Protein AF-A0A1R3HFW6-F1 (afdb_monomer_lite)

Foldseek 3Di:
DWWWKKDDDDDDDDDDDDPDDDDDPPDPPPPPDVDDIDTDPDPVVLVVCQVVQAQPQPADDPPDPRHRPGDHIGIGGRDDPCVVVVVVVVVVVVVVVVVVVVVVVVVVVVVVVVVVVVVVVVVVVVVVVVVVVVVVVVVVVPDDDDDDDDDPDPPPDDPDDDPDPPPPVDDDDDDDPVVVVPDDDDD

Organism: NCBI:txid93759

Radius of gyration: 38.95 Å; chains: 1; bounding box: 84×64×88 Å

Secondary structure (DSSP, 8-state):
----EEE-----PPPPPPS--PPPS-S------S------SSHHHHHHHHHHHTTSB--S-TTSTTTTPBPP-EEETT--HHHHHHHHHHHHHHHHHHHHHHHHHHHHHHHHHHHHHHHHHHHHHHHHHHHHHHHHHHHTTSS--S-------------PPPPP------------HHHHHT-----

InterPro domains:
  IPR039119 ABT1/Esf2 [PTHR12311] (13-183)
  IPR060369 Pre-rRNA-processing protein ESF2-like coiled-coil region [PF27577] (82-127)

Structure (mmCIF, N/CA/C/O backbone):
data_AF-A0A1R3HFW6-F1
#
_entry.id   AF-A0A1R3HFW6-F1
#
loop_
_atom_site.group_PDB
_atom_site.id
_atom_site.type_symbol
_atom_site.label_atom_id
_atom_site.label_alt_id
_atom_site.label_comp_id
_atom_site.label_asym_id
_atom_site.label_entity_id
_atom_site.label_seq_id
_atom_site.pdbx_PDB_ins_code
_atom_site.Cartn_x
_atom_site.Cartn_y
_atom_site.Cartn_z
_atom_site.occupancy
_atom_site.B_iso_or_equiv
_atom_site.auth_seq_id
_atom_site.auth_comp_id
_atom_site.auth_asym_id
_atom_site.auth_atom_id
_atom_site.pdbx_PDB_model_num
ATOM 1 N N . MET A 1 1 ? 10.760 -14.490 -18.866 1.00 40.19 1 MET A N 1
ATOM 2 C CA . MET A 1 1 ? 10.556 -13.029 -18.710 1.00 40.19 1 MET A CA 1
ATOM 3 C C . MET A 1 1 ? 11.686 -12.437 -17.866 1.00 40.19 1 MET A C 1
ATOM 5 O O . MET A 1 1 ? 11.739 -12.676 -16.667 1.00 40.19 1 MET A O 1
ATOM 9 N N . SER A 1 2 ? 12.660 -11.765 -18.490 1.00 40.81 2 SER A N 1
ATOM 10 C CA . SER A 1 2 ? 13.909 -11.347 -17.828 1.00 40.81 2 SER A CA 1
ATOM 11 C C . SER A 1 2 ? 13.902 -9.845 -17.545 1.00 40.81 2 SER A C 1
ATOM 13 O O . SER A 1 2 ? 14.397 -9.066 -18.356 1.00 40.81 2 SER A O 1
ATOM 15 N N . ARG A 1 3 ? 13.369 -9.482 -16.381 1.00 44.72 3 ARG A N 1
ATOM 16 C CA . ARG A 1 3 ? 13.308 -8.125 -15.821 1.00 44.72 3 ARG A CA 1
ATOM 17 C C . ARG A 1 3 ? 14.608 -7.794 -15.082 1.00 44.72 3 ARG A C 1
ATOM 19 O O . ARG A 1 3 ? 15.080 -8.651 -14.330 1.00 44.72 3 ARG A O 1
ATOM 26 N N . ARG A 1 4 ? 15.225 -6.642 -15.386 1.00 52.78 4 ARG A N 1
ATOM 27 C CA . ARG A 1 4 ? 16.504 -6.168 -14.819 1.00 52.78 4 ARG A CA 1
ATOM 28 C C . ARG A 1 4 ? 16.562 -4.618 -14.838 1.00 52.78 4 ARG A C 1
ATOM 30 O O . ARG A 1 4 ? 16.393 -4.031 -15.903 1.00 52.78 4 ARG A O 1
ATOM 37 N N . LYS A 1 5 ? 16.775 -4.038 -13.649 1.00 55.72 5 LYS A N 1
ATOM 38 C CA . LYS A 1 5 ? 16.701 -2.645 -13.141 1.00 55.72 5 LYS A CA 1
ATOM 39 C C . LYS A 1 5 ? 17.864 -1.753 -13.591 1.00 55.72 5 LYS A C 1
ATOM 41 O O . LYS A 1 5 ? 18.771 -2.271 -14.221 1.00 55.72 5 LYS A O 1
ATOM 46 N N . LEU A 1 6 ? 17.879 -0.456 -13.252 1.00 44.12 6 LEU A N 1
ATOM 47 C CA . LEU A 1 6 ? 19.102 0.351 -13.202 1.00 44.12 6 LEU A CA 1
ATOM 48 C C . LEU A 1 6 ? 19.290 1.142 -11.875 1.00 44.12 6 LEU A C 1
ATOM 50 O O . LEU A 1 6 ? 18.324 1.755 -11.461 1.00 44.12 6 LEU A O 1
ATOM 54 N N . MET A 1 7 ? 20.471 1.147 -11.222 1.00 53.91 7 MET A N 1
ATOM 55 C CA . MET A 1 7 ? 20.825 1.916 -9.993 1.00 53.91 7 MET A CA 1
ATOM 56 C C . MET A 1 7 ? 21.486 3.269 -10.299 1.00 53.91 7 MET A C 1
ATOM 58 O O . MET A 1 7 ? 22.265 3.353 -11.236 1.00 53.91 7 MET A O 1
ATOM 62 N N . ASN A 1 8 ? 21.327 4.241 -9.402 1.00 53.47 8 ASN A N 1
ATOM 63 C CA . ASN A 1 8 ? 22.256 5.359 -9.192 1.00 53.47 8 ASN A CA 1
ATOM 64 C C . ASN A 1 8 ? 22.590 5.454 -7.712 1.00 53.47 8 ASN A C 1
ATOM 66 O O . ASN A 1 8 ? 21.798 5.009 -6.892 1.00 53.47 8 ASN A O 1
ATOM 70 N N . ASN A 1 9 ? 23.765 5.982 -7.368 1.00 50.16 9 ASN A N 1
ATOM 71 C CA . ASN A 1 9 ? 24.282 5.943 -6.003 1.00 50.16 9 ASN A CA 1
ATOM 72 C C . ASN A 1 9 ? 24.795 7.324 -5.538 1.00 50.16 9 ASN A C 1
ATOM 74 O O . ASN A 1 9 ? 25.711 7.868 -6.148 1.00 50.16 9 ASN A O 1
ATOM 78 N N . LYS A 1 10 ? 24.223 7.780 -4.411 1.00 59.78 10 LYS A N 1
ATOM 79 C CA . LYS A 1 10 ? 24.782 8.505 -3.239 1.00 59.78 10 LYS A CA 1
ATOM 80 C C . LYS A 1 10 ? 25.374 9.930 -3.355 1.00 59.78 10 LYS A C 1
ATOM 82 O O . LYS A 1 10 ? 26.484 10.102 -3.837 1.00 59.78 10 LYS A O 1
ATOM 87 N N . MET A 1 11 ? 24.735 10.902 -2.674 1.00 41.44 11 MET A N 1
ATOM 88 C CA . MET A 1 11 ? 25.166 11.542 -1.396 1.00 41.44 11 MET A CA 1
ATOM 89 C C . MET A 1 11 ? 24.449 12.898 -1.154 1.00 41.44 11 MET A C 1
ATOM 91 O O . MET A 1 11 ? 24.748 13.865 -1.844 1.00 41.44 11 MET A O 1
ATOM 95 N N . LYS A 1 12 ? 23.602 12.992 -0.111 1.00 37.62 12 LYS A N 1
ATOM 96 C CA . LYS A 1 12 ? 23.674 13.935 1.042 1.00 37.62 12 LYS A CA 1
ATOM 97 C C . LYS A 1 12 ? 22.357 13.909 1.836 1.00 37.62 12 LYS A C 1
ATOM 99 O O . LYS A 1 12 ? 21.278 14.034 1.274 1.00 37.62 12 LYS A O 1
ATOM 104 N N . ALA A 1 13 ? 22.456 13.721 3.152 1.00 42.06 13 ALA A N 1
ATOM 105 C CA . ALA A 1 13 ? 21.320 13.784 4.067 1.00 42.06 13 ALA A CA 1
ATOM 106 C C . ALA A 1 13 ? 21.006 15.248 4.419 1.00 42.06 13 ALA A C 1
ATOM 108 O O . ALA A 1 13 ? 21.908 15.984 4.823 1.00 42.06 13 ALA A O 1
ATOM 109 N N . HIS A 1 14 ? 19.741 15.658 4.293 1.00 45.91 14 HIS A N 1
ATOM 110 C CA . HIS A 1 14 ? 19.260 16.944 4.800 1.00 45.91 14 HIS A CA 1
ATOM 111 C C . HIS A 1 14 ? 18.859 16.828 6.282 1.00 45.91 14 HIS A C 1
ATOM 113 O O . HIS A 1 14 ? 18.235 15.834 6.664 1.00 45.91 14 HIS A O 1
ATOM 119 N N . PRO A 1 15 ? 19.189 17.824 7.126 1.00 48.38 15 PRO A N 1
ATOM 120 C CA . PRO A 1 15 ? 18.727 17.864 8.510 1.00 48.38 15 PRO A CA 1
ATOM 121 C C . PRO A 1 15 ? 17.201 18.075 8.572 1.00 48.38 15 PRO A C 1
ATOM 123 O O . PRO A 1 15 ? 16.635 18.722 7.686 1.00 48.38 15 PRO A O 1
ATOM 126 N N . PRO A 1 16 ? 16.514 17.544 9.602 1.00 43.91 16 PRO A N 1
ATOM 127 C CA . PRO A 1 16 ? 15.062 17.632 9.704 1.00 43.91 16 PRO A CA 1
ATOM 128 C C . PRO A 1 16 ? 14.593 19.091 9.862 1.00 43.91 16 PRO A C 1
ATOM 130 O O . PRO A 1 16 ? 15.260 19.883 10.535 1.00 43.91 16 PRO A O 1
ATOM 133 N N . PRO A 1 17 ? 13.438 19.464 9.278 1.00 50.25 17 PRO A N 1
ATOM 134 C CA . PRO A 1 17 ? 12.944 20.833 9.321 1.00 50.25 17 PRO A CA 1
ATOM 135 C C . PRO A 1 17 ? 12.584 21.255 10.751 1.00 50.25 17 PRO A C 1
ATOM 137 O O . PRO A 1 17 ? 11.848 20.573 11.468 1.00 50.25 17 PRO A O 1
ATOM 140 N N . VAL A 1 18 ? 13.093 22.423 11.149 1.00 52.09 18 VAL A N 1
ATOM 141 C CA . VAL A 1 18 ? 12.804 23.069 12.433 1.00 52.09 18 VAL A CA 1
ATOM 142 C C . VAL A 1 18 ? 11.332 23.496 12.467 1.00 52.09 18 VAL A C 1
ATOM 144 O O . VAL A 1 18 ? 10.849 24.209 11.586 1.00 52.09 18 VAL A O 1
ATOM 147 N N . LYS A 1 19 ? 10.600 23.054 13.495 1.00 45.72 19 LYS A N 1
ATOM 148 C CA . LYS A 1 19 ? 9.182 23.381 13.705 1.00 45.72 19 LYS A CA 1
ATOM 149 C C . LYS A 1 19 ? 9.035 24.872 14.045 1.00 45.72 19 LYS A C 1
ATOM 151 O O . LYS A 1 19 ? 9.575 25.306 15.054 1.00 45.72 19 LYS A O 1
ATOM 156 N N . GLY A 1 20 ? 8.276 25.645 13.254 1.00 51.16 20 GLY A N 1
ATOM 157 C CA . GLY A 1 20 ? 7.873 26.994 13.692 1.00 51.16 20 GLY A CA 1
ATOM 158 C C . GLY A 1 20 ? 7.347 28.005 12.667 1.00 51.16 20 GLY A C 1
ATOM 159 O O . GLY A 1 20 ? 6.789 29.013 13.087 1.00 51.16 20 GLY A O 1
ATOM 160 N N . LYS A 1 21 ? 7.464 27.799 11.348 1.00 46.94 21 LYS A N 1
ATOM 161 C CA . LYS A 1 21 ? 6.909 28.753 10.362 1.00 46.94 21 LYS A CA 1
ATOM 162 C C . LYS A 1 21 ? 6.084 28.032 9.302 1.00 46.94 21 LYS A C 1
ATOM 164 O O . LYS A 1 21 ? 6.589 27.139 8.634 1.00 46.94 21 LYS A O 1
ATOM 169 N N . ARG A 1 22 ? 4.808 28.418 9.158 1.00 55.34 22 ARG A N 1
ATOM 170 C CA . ARG A 1 22 ? 3.935 27.945 8.071 1.00 55.34 22 ARG A CA 1
ATOM 171 C C . ARG A 1 22 ? 4.437 28.552 6.750 1.00 55.34 22 ARG A C 1
ATOM 173 O O . ARG A 1 22 ? 4.438 29.781 6.644 1.00 55.34 22 ARG A O 1
ATOM 180 N N . PRO A 1 23 ? 4.889 27.752 5.770 1.00 54.34 23 PRO A N 1
ATOM 181 C CA . PRO A 1 23 ? 5.291 28.283 4.475 1.00 54.34 23 PRO A CA 1
ATOM 182 C C . PRO A 1 23 ? 4.061 28.779 3.702 1.00 54.34 23 PRO A C 1
ATOM 184 O O . PRO A 1 23 ? 2.977 28.203 3.786 1.00 54.34 23 PRO A O 1
ATOM 187 N N . ARG A 1 24 ? 4.232 29.884 2.969 1.00 53.47 24 ARG A N 1
ATOM 188 C CA . ARG A 1 24 ? 3.220 30.442 2.057 1.00 53.47 24 ARG A CA 1
ATOM 189 C C . ARG A 1 24 ? 2.917 29.422 0.940 1.00 53.47 24 ARG A C 1
ATOM 191 O O . ARG A 1 24 ? 3.837 28.699 0.556 1.00 53.47 24 ARG A O 1
ATOM 198 N N . PRO A 1 25 ? 1.688 29.362 0.387 1.00 50.03 25 PRO A N 1
ATOM 199 C CA . PRO A 1 25 ? 1.340 28.443 -0.696 1.00 50.03 25 PRO A CA 1
ATOM 200 C C . PRO A 1 25 ? 1.893 28.985 -2.021 1.00 50.03 25 PRO A C 1
ATOM 202 O O . PRO A 1 25 ? 1.167 29.496 -2.866 1.00 50.03 25 PRO A O 1
ATOM 205 N N . SE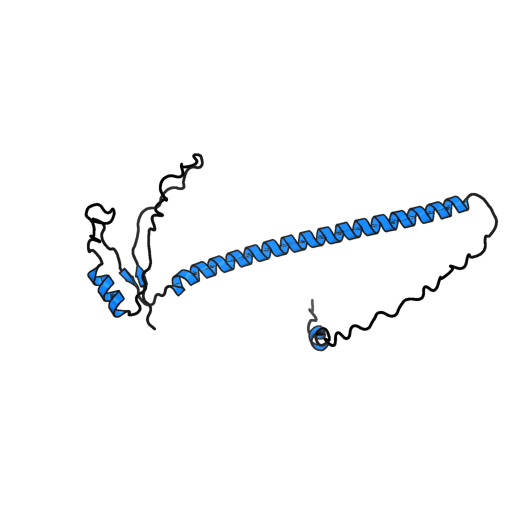R A 1 26 ? 3.209 28.963 -2.178 1.00 51.34 26 SER A N 1
ATOM 206 C CA . SER A 1 26 ? 3.873 29.436 -3.387 1.00 51.34 26 SER A CA 1
ATOM 207 C C . SER A 1 26 ? 5.077 28.556 -3.664 1.00 51.34 26 SER A C 1
ATOM 209 O O . SER A 1 26 ? 5.958 28.442 -2.812 1.00 51.34 26 SER A O 1
ATOM 211 N N . LYS A 1 27 ? 5.082 28.002 -4.879 1.00 51.41 27 LYS A N 1
ATOM 212 C CA . LYS A 1 27 ? 5.877 26.877 -5.378 1.00 51.41 27 LYS A CA 1
ATOM 213 C C . LYS A 1 27 ? 5.414 25.533 -4.823 1.00 51.41 27 LYS A C 1
ATOM 215 O O . LYS A 1 27 ? 5.589 25.234 -3.646 1.00 51.41 27 LYS A O 1
ATOM 220 N N . VAL A 1 28 ? 4.844 24.721 -5.723 1.00 52.00 28 VAL A N 1
ATOM 221 C CA . VAL A 1 28 ? 4.930 23.258 -5.645 1.00 52.00 28 VAL A CA 1
ATOM 222 C C . VAL A 1 28 ? 6.351 22.980 -5.181 1.00 52.00 28 VAL A C 1
ATOM 224 O O . VAL A 1 28 ? 7.293 23.381 -5.863 1.00 52.00 28 VAL A O 1
ATOM 227 N N . GLN A 1 29 ? 6.507 22.448 -3.969 1.00 52.75 29 GLN A N 1
ATOM 228 C CA . GLN A 1 29 ? 7.788 21.896 -3.572 1.00 52.75 29 GLN A CA 1
ATOM 229 C C . GLN A 1 29 ? 8.030 20.813 -4.609 1.00 52.75 29 GLN A C 1
ATOM 231 O O . GLN A 1 29 ? 7.333 19.800 -4.606 1.00 52.75 29 GLN A O 1
ATOM 236 N N . GLU A 1 30 ? 8.879 21.111 -5.592 1.00 54.69 30 GLU A N 1
ATOM 237 C CA . GLU A 1 30 ? 9.383 20.121 -6.522 1.00 54.69 30 GLU A CA 1
ATOM 238 C C . GLU A 1 30 ? 9.993 19.077 -5.605 1.00 54.69 30 GLU A C 1
ATOM 240 O O . GLU A 1 30 ? 10.992 19.329 -4.937 1.00 54.69 30 GLU A O 1
ATOM 245 N N . GLN A 1 31 ? 9.257 17.986 -5.407 1.00 55.16 31 GLN A N 1
ATOM 246 C CA . GLN A 1 31 ? 9.692 16.891 -4.575 1.00 55.16 31 GLN A CA 1
ATOM 247 C C . GLN A 1 31 ? 10.954 16.404 -5.271 1.00 55.16 31 GLN A C 1
ATOM 249 O O . GLN A 1 31 ? 10.880 15.787 -6.332 1.00 55.16 31 GLN A O 1
ATOM 254 N N . GLU A 1 32 ? 12.106 16.798 -4.742 1.00 57.84 32 GLU A N 1
ATOM 255 C CA . GLU A 1 32 ? 13.396 16.384 -5.260 1.00 57.84 32 GLU A CA 1
ATOM 256 C C . GLU A 1 32 ? 13.486 14.884 -4.995 1.00 57.84 32 GLU A C 1
ATOM 258 O O . GLU A 1 32 ? 13.830 14.418 -3.907 1.00 57.84 32 GLU A O 1
ATOM 263 N N . PHE A 1 33 ? 13.044 14.104 -5.978 1.00 62.69 33 PHE A N 1
ATOM 264 C CA . PHE A 1 33 ? 13.191 12.667 -5.953 1.00 62.69 33 PHE A CA 1
ATOM 265 C C . PHE A 1 33 ? 14.663 12.383 -6.197 1.00 62.69 33 PHE A C 1
ATOM 267 O O . PHE A 1 33 ? 15.192 12.645 -7.274 1.00 62.69 33 PHE A O 1
ATOM 274 N N . SER A 1 34 ? 15.327 11.848 -5.179 1.00 66.44 34 SER A N 1
ATOM 275 C CA . SER A 1 34 ? 16.736 11.483 -5.271 1.00 66.44 34 SER A CA 1
ATOM 276 C C . SER A 1 34 ? 16.976 10.386 -6.309 1.00 66.44 34 SER A C 1
ATOM 278 O O . SER A 1 34 ? 18.058 10.301 -6.883 1.00 66.44 34 SER A O 1
ATOM 280 N N . GLU A 1 35 ? 15.981 9.520 -6.528 1.00 73.69 35 GLU A N 1
ATOM 281 C CA . GLU A 1 35 ? 16.090 8.335 -7.372 1.00 73.69 35 GLU A CA 1
ATOM 282 C C . GLU A 1 35 ? 14.744 7.996 -8.028 1.00 73.69 35 GLU A C 1
ATOM 284 O O . GLU A 1 35 ? 13.675 8.214 -7.455 1.00 73.69 35 GLU A O 1
ATOM 289 N N . GLY A 1 36 ? 14.811 7.410 -9.224 1.00 83.38 36 GLY A N 1
ATOM 290 C CA . GLY A 1 36 ? 13.666 6.895 -9.967 1.00 83.38 36 GLY A CA 1
ATOM 291 C C . GLY A 1 36 ? 14.030 5.601 -10.687 1.00 83.38 36 GLY A C 1
ATOM 292 O O . GLY A 1 36 ? 15.198 5.344 -10.982 1.00 83.38 36 GLY A O 1
ATOM 293 N N . TRP A 1 37 ? 13.028 4.769 -10.965 1.00 84.50 37 TRP A N 1
ATOM 294 C CA . TRP A 1 37 ? 13.218 3.494 -11.654 1.00 84.50 37 TRP A CA 1
ATOM 295 C C . TRP A 1 37 ? 12.562 3.539 -13.031 1.00 84.50 37 TRP A C 1
ATOM 297 O O . TRP A 1 37 ? 11.493 4.115 -13.203 1.00 84.50 37 TRP A O 1
ATOM 307 N N . VAL A 1 38 ? 13.208 2.916 -14.016 1.00 87.06 38 VAL A N 1
ATOM 308 C CA . VAL A 1 38 ? 12.689 2.772 -15.380 1.00 87.06 38 VAL A CA 1
ATOM 309 C C . VAL A 1 38 ? 12.717 1.292 -15.741 1.00 87.06 38 VAL A C 1
ATOM 311 O O . VAL A 1 38 ? 13.751 0.634 -15.602 1.00 87.06 38 VAL A O 1
ATOM 314 N N . GLU A 1 39 ? 11.588 0.756 -16.205 1.00 84.56 39 GLU A N 1
ATOM 315 C CA . GLU A 1 39 ? 11.511 -0.606 -16.736 1.00 84.56 39 GLU A CA 1
ATOM 316 C C . GLU A 1 39 ? 11.457 -0.595 -18.255 1.00 84.56 39 GLU A C 1
ATOM 318 O O . GLU A 1 39 ? 10.724 0.163 -18.882 1.00 84.56 39 GLU A O 1
ATOM 323 N N . PHE A 1 40 ? 12.232 -1.500 -18.842 1.00 86.75 40 PHE A N 1
ATOM 324 C CA . PHE A 1 40 ? 12.221 -1.768 -20.267 1.00 86.75 40 PHE A CA 1
ATOM 325 C C . PHE A 1 40 ? 11.657 -3.163 -20.514 1.00 86.75 40 PHE A C 1
ATOM 327 O O . PHE A 1 40 ? 12.045 -4.126 -19.850 1.00 86.75 40 PHE A O 1
ATOM 334 N N . ALA A 1 41 ? 10.842 -3.309 -21.558 1.00 89.38 41 ALA A N 1
ATOM 335 C CA . ALA A 1 41 ? 10.291 -4.605 -21.957 1.00 89.38 41 ALA A CA 1
ATOM 336 C C . ALA A 1 41 ? 11.374 -5.634 -22.350 1.00 89.38 41 ALA A C 1
ATOM 338 O O . ALA A 1 41 ? 11.202 -6.842 -22.171 1.00 89.38 41 ALA A O 1
ATOM 339 N N . ARG A 1 42 ? 12.514 -5.175 -22.894 1.00 90.19 42 ARG A N 1
ATOM 340 C CA . ARG A 1 42 ? 13.621 -6.036 -23.348 1.00 90.19 42 ARG A CA 1
ATOM 341 C C . ARG A 1 42 ? 14.927 -5.698 -22.632 1.00 90.19 42 ARG A C 1
ATOM 343 O O . ARG A 1 42 ? 15.430 -4.582 -22.727 1.00 90.19 42 ARG A O 1
ATOM 350 N N . LYS A 1 43 ? 15.569 -6.721 -22.050 1.00 89.50 43 LYS A N 1
ATOM 351 C CA . LYS A 1 43 ? 16.875 -6.607 -21.367 1.00 89.50 43 LYS A CA 1
ATOM 352 C C . LYS A 1 43 ? 18.004 -6.038 -22.240 1.00 89.50 43 LYS A C 1
ATOM 354 O O . LYS A 1 43 ? 18.932 -5.434 -21.721 1.00 89.50 43 LYS A O 1
ATOM 359 N N . GLY A 1 44 ? 17.951 -6.265 -23.556 1.00 92.25 44 GLY A N 1
ATOM 360 C CA . GLY A 1 44 ? 18.956 -5.755 -24.494 1.00 92.25 44 GLY A CA 1
ATOM 361 C C . GLY A 1 44 ? 18.886 -4.237 -24.657 1.00 92.25 44 GLY A C 1
ATOM 362 O O . GLY A 1 44 ? 19.924 -3.586 -24.681 1.00 92.25 44 GLY A O 1
ATOM 363 N N . ILE A 1 45 ? 17.669 -3.683 -24.689 1.00 91.88 45 ILE A N 1
ATOM 364 C CA . ILE A 1 45 ? 17.440 -2.235 -24.776 1.00 91.88 45 ILE A CA 1
ATOM 365 C C . ILE A 1 45 ? 17.911 -1.576 -23.484 1.00 91.88 45 ILE A C 1
ATOM 367 O O . ILE A 1 45 ? 18.706 -0.650 -23.548 1.00 91.88 45 ILE A O 1
ATOM 371 N N . ALA A 1 46 ? 17.528 -2.125 -22.327 1.00 90.94 46 ALA A N 1
ATOM 372 C CA . ALA A 1 46 ? 17.966 -1.611 -21.030 1.00 90.94 46 ALA A CA 1
ATOM 373 C C . ALA A 1 46 ? 19.494 -1.506 -20.928 1.00 90.94 46 ALA A C 1
ATOM 375 O O . ALA A 1 46 ? 20.013 -0.467 -20.548 1.00 90.94 46 ALA A O 1
ATOM 376 N N . LYS A 1 47 ? 20.224 -2.562 -21.319 1.00 92.62 47 LYS A N 1
ATOM 377 C CA . LYS A 1 47 ? 21.695 -2.554 -21.323 1.00 92.62 47 LYS A CA 1
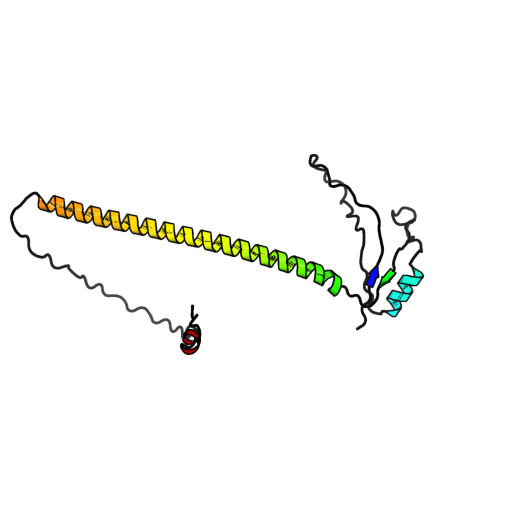ATOM 378 C C . LYS A 1 47 ? 22.281 -1.522 -22.284 1.00 92.62 47 LYS A C 1
ATOM 380 O O . LYS A 1 47 ? 23.240 -0.851 -21.932 1.00 92.62 47 LYS A O 1
ATOM 385 N N . ARG A 1 48 ? 21.727 -1.421 -23.496 1.00 94.00 48 ARG A N 1
ATOM 386 C CA . ARG A 1 48 ? 22.195 -0.459 -24.499 1.00 94.00 48 ARG A CA 1
ATOM 387 C C . ARG A 1 48 ? 21.998 0.971 -24.006 1.00 94.00 48 ARG A C 1
ATOM 389 O O . ARG A 1 48 ? 22.941 1.742 -24.049 1.00 94.00 48 ARG A O 1
ATOM 396 N N . VAL A 1 49 ? 20.805 1.284 -23.505 1.00 93.19 49 VAL A N 1
ATOM 397 C CA . VAL A 1 49 ? 20.460 2.605 -22.966 1.00 93.19 49 VAL A CA 1
ATOM 398 C C . VAL A 1 49 ? 21.331 2.944 -21.762 1.00 93.19 49 VAL A C 1
ATOM 400 O O . VAL A 1 49 ? 21.853 4.046 -21.702 1.00 93.19 49 VAL A O 1
ATOM 403 N N . ALA A 1 50 ? 21.556 1.987 -20.858 1.00 93.06 50 ALA A N 1
ATOM 404 C CA . ALA A 1 50 ? 22.479 2.158 -19.739 1.00 93.06 50 ALA A CA 1
ATOM 405 C C . ALA A 1 50 ? 23.871 2.572 -20.207 1.00 93.06 50 ALA A C 1
ATOM 407 O O . ALA A 1 50 ? 24.418 3.549 -19.730 1.00 93.06 50 ALA A O 1
ATOM 408 N N . ASN A 1 51 ? 24.436 1.825 -21.154 1.00 92.75 51 ASN A N 1
ATOM 409 C CA . ASN A 1 51 ? 25.797 2.066 -21.615 1.00 92.75 51 ASN A CA 1
ATOM 410 C C . ASN A 1 51 ? 25.917 3.349 -22.441 1.00 92.75 51 ASN A C 1
ATOM 412 O O . ASN A 1 51 ? 26.983 3.945 -22.450 1.00 92.75 51 ASN A O 1
ATOM 416 N N . MET A 1 52 ? 24.857 3.719 -23.162 1.00 92.94 52 MET A N 1
ATOM 417 C CA . MET A 1 52 ? 24.846 4.882 -24.041 1.00 92.94 52 MET A CA 1
ATOM 418 C C . MET A 1 52 ? 24.623 6.166 -23.246 1.00 92.94 52 MET A C 1
ATOM 420 O O . MET A 1 52 ? 25.438 7.063 -23.332 1.00 92.94 52 MET A O 1
ATOM 424 N N . LEU A 1 53 ? 23.576 6.225 -22.418 1.00 91.00 53 LEU A N 1
ATOM 425 C CA . LEU A 1 53 ? 23.227 7.447 -21.696 1.00 91.00 53 LEU A CA 1
ATOM 426 C C . LEU A 1 53 ? 24.086 7.677 -20.452 1.00 91.00 53 LEU A C 1
ATOM 428 O O . LEU A 1 53 ? 24.210 8.811 -20.018 1.00 91.00 53 LEU A O 1
ATOM 432 N N . ASN A 1 54 ? 24.658 6.645 -19.827 1.00 92.12 54 ASN A N 1
ATOM 433 C CA . ASN A 1 54 ? 25.392 6.845 -18.578 1.00 92.12 54 ASN A CA 1
ATOM 434 C C . ASN A 1 54 ? 26.646 7.711 -18.784 1.00 92.12 54 ASN A C 1
ATOM 436 O O . ASN A 1 54 ? 27.596 7.295 -19.443 1.00 92.12 54 ASN A O 1
ATOM 440 N N . GLY A 1 55 ? 26.665 8.879 -18.144 1.00 87.25 55 GLY A N 1
ATOM 441 C CA . GLY A 1 55 ? 27.710 9.892 -18.273 1.00 87.25 55 GLY A CA 1
ATOM 442 C C . GLY A 1 55 ? 27.454 10.925 -19.373 1.00 87.25 55 GLY A C 1
ATOM 443 O O . GLY A 1 55 ? 28.235 11.867 -19.490 1.00 87.25 55 GLY A O 1
ATOM 444 N N . GLU A 1 56 ? 26.376 10.796 -20.151 1.00 89.75 56 GLU A N 1
ATOM 445 C CA . GLU A 1 56 ? 25.972 11.809 -21.130 1.00 89.75 56 GLU A CA 1
ATOM 446 C C . GLU A 1 56 ? 25.189 12.945 -20.459 1.00 89.75 56 GLU A C 1
ATOM 448 O O . GLU A 1 56 ? 24.494 12.748 -19.463 1.00 89.75 56 GLU A O 1
ATOM 453 N N . GLN A 1 57 ? 25.281 14.155 -21.013 1.00 89.38 57 GLN A N 1
ATOM 454 C CA . GLN A 1 57 ? 24.463 15.283 -20.564 1.00 89.38 57 GLN A CA 1
ATOM 455 C C . GLN A 1 57 ? 22.995 15.033 -20.920 1.00 89.38 57 GLN A C 1
ATOM 457 O O . GLN A 1 57 ? 22.689 14.596 -22.030 1.00 89.38 57 GLN A O 1
ATOM 462 N N . ILE A 1 58 ? 22.082 15.350 -19.998 1.00 86.62 58 ILE A N 1
ATOM 463 C CA . ILE A 1 58 ? 20.636 15.222 -20.232 1.00 86.62 58 ILE A CA 1
ATOM 464 C C . ILE A 1 58 ? 20.207 16.091 -21.420 1.00 86.62 58 ILE A C 1
ATOM 466 O O . ILE A 1 58 ? 19.367 15.685 -22.227 1.00 86.62 58 ILE A O 1
ATOM 470 N N . GLY A 1 59 ? 20.822 17.269 -21.554 1.00 86.19 59 GLY A N 1
ATOM 471 C CA . GLY A 1 59 ? 20.577 18.192 -22.652 1.00 86.19 59 GLY A CA 1
ATOM 472 C C . GLY A 1 59 ? 19.187 18.833 -22.588 1.00 86.19 59 GLY A C 1
ATOM 473 O O . GLY A 1 59 ? 18.629 19.076 -21.520 1.00 86.19 59 GLY A O 1
ATOM 474 N N . GLY A 1 60 ? 18.628 19.170 -23.753 1.00 86.25 60 GLY A N 1
ATOM 475 C CA . GLY A 1 60 ? 17.331 19.842 -23.869 1.00 86.25 60 GLY A CA 1
ATOM 476 C C . GLY A 1 60 ? 17.443 21.363 -24.026 1.00 86.25 60 GLY A C 1
ATOM 477 O O . GLY A 1 60 ? 18.316 21.875 -24.727 1.00 86.25 60 GLY A O 1
ATOM 478 N N . ARG A 1 61 ? 16.518 22.122 -23.425 1.00 87.62 61 ARG A N 1
ATOM 479 C CA . ARG A 1 61 ? 16.512 23.593 -23.532 1.00 87.62 61 ARG A CA 1
ATOM 480 C C . ARG A 1 61 ? 17.618 24.180 -22.654 1.00 87.62 61 ARG A C 1
ATOM 482 O O . ARG A 1 61 ? 17.623 23.942 -21.462 1.00 87.62 61 ARG A O 1
ATOM 489 N N . LYS A 1 62 ? 18.457 25.078 -23.180 1.00 85.38 62 LYS A N 1
ATOM 490 C CA . LYS A 1 62 ? 19.541 25.736 -22.407 1.00 85.38 62 LYS A CA 1
ATOM 491 C C . L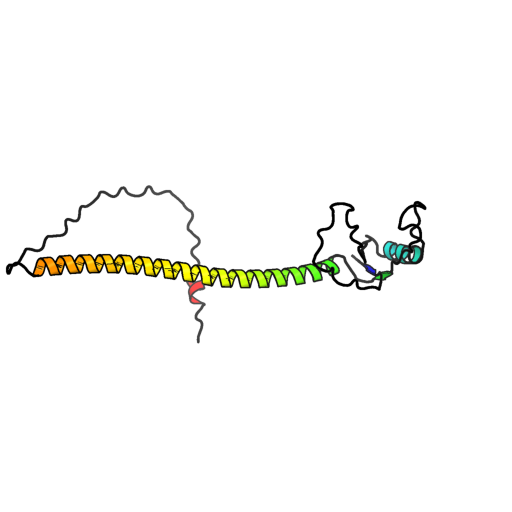YS A 1 62 ? 19.103 26.431 -21.104 1.00 85.38 62 LYS A C 1
ATOM 493 O O . LYS A 1 62 ? 19.931 26.689 -20.244 1.00 85.38 62 LYS A O 1
ATOM 498 N N . ARG A 1 63 ? 17.816 26.777 -20.973 1.00 86.44 63 ARG A N 1
ATOM 499 C CA . ARG A 1 63 ? 17.230 27.391 -19.767 1.00 86.44 63 ARG A CA 1
ATOM 500 C C . ARG A 1 63 ? 16.602 26.383 -18.794 1.00 86.44 63 ARG A C 1
ATOM 502 O O . ARG A 1 63 ? 16.091 26.807 -17.765 1.00 86.44 63 ARG A O 1
ATOM 509 N N . SER A 1 64 ? 16.551 25.090 -19.122 1.00 83.19 64 SER A N 1
ATOM 510 C CA . SER A 1 64 ? 16.021 24.079 -18.203 1.00 83.19 64 SER A CA 1
ATOM 511 C C . SER A 1 64 ? 17.039 23.750 -17.121 1.00 83.19 64 SER A C 1
ATOM 513 O O . SER A 1 64 ? 18.231 23.679 -17.410 1.00 83.19 64 SER A O 1
ATOM 515 N N . SER A 1 65 ? 16.551 23.476 -15.909 1.00 80.75 65 SER A N 1
ATOM 516 C CA . SER A 1 65 ? 17.390 23.126 -14.755 1.00 80.75 65 SER A CA 1
ATOM 517 C C . SER A 1 65 ? 18.334 21.953 -15.038 1.00 80.75 65 SER A C 1
ATOM 519 O O . SER A 1 65 ? 19.478 21.978 -14.615 1.00 80.75 65 SER A O 1
ATOM 521 N N . PHE A 1 66 ? 17.875 20.973 -15.818 1.00 80.81 66 PHE A N 1
ATOM 522 C CA . PHE A 1 66 ? 18.585 19.716 -16.065 1.00 80.81 66 PHE A CA 1
ATOM 523 C C . PHE A 1 66 ? 19.594 19.768 -17.221 1.00 80.81 66 PHE A C 1
ATOM 525 O O . PHE A 1 66 ? 20.175 18.750 -17.567 1.00 80.81 66 PHE A O 1
ATOM 532 N N . TYR A 1 67 ? 19.789 20.922 -17.870 1.00 84.12 67 TYR A N 1
ATOM 533 C CA . TYR A 1 67 ? 20.562 20.987 -19.119 1.00 84.12 67 TYR A CA 1
ATOM 534 C C . TYR A 1 67 ? 22.026 20.550 -18.949 1.00 84.12 67 TYR A C 1
ATOM 536 O O . TYR A 1 67 ? 22.565 19.858 -19.810 1.00 84.12 67 TYR A O 1
ATOM 544 N N . TYR A 1 68 ? 22.652 20.954 -17.841 1.00 84.44 68 TYR A N 1
ATOM 545 C CA . TYR A 1 68 ? 24.043 20.621 -17.517 1.00 84.44 68 TYR A CA 1
ATOM 546 C C . TYR A 1 68 ? 24.179 19.347 -16.676 1.00 84.44 68 TYR A C 1
ATOM 548 O O . TYR A 1 68 ? 25.300 18.911 -16.415 1.00 84.44 68 TYR A O 1
ATOM 556 N N . ASP A 1 69 ? 23.062 18.757 -16.251 1.00 86.88 69 ASP A N 1
ATOM 557 C CA . ASP A 1 69 ? 23.078 17.545 -15.446 1.00 86.88 69 ASP A CA 1
ATOM 558 C C . ASP A 1 69 ? 23.477 16.346 -16.308 1.00 86.88 69 ASP A C 1
ATOM 560 O O . ASP A 1 69 ? 23.183 16.269 -17.506 1.00 86.88 69 ASP A O 1
ATOM 564 N N . LEU A 1 70 ? 24.160 15.394 -15.680 1.00 88.44 70 LEU A N 1
ATOM 565 C CA . LEU A 1 70 ? 24.573 14.151 -16.314 1.00 88.44 70 LEU A CA 1
ATOM 566 C C . LEU A 1 70 ? 23.568 13.048 -15.998 1.00 88.44 70 LEU A C 1
ATOM 568 O O . LEU A 1 70 ? 23.144 12.872 -14.853 1.00 88.44 70 LEU A O 1
ATOM 572 N N . TRP A 1 71 ? 23.249 12.244 -17.005 1.00 90.00 71 TRP A N 1
ATOM 573 C CA . TRP A 1 71 ? 22.607 10.959 -16.807 1.00 90.00 71 TRP A CA 1
ATOM 574 C C . TRP A 1 71 ? 23.532 10.062 -15.989 1.00 90.00 71 TRP A C 1
ATOM 576 O O . TRP A 1 71 ? 24.605 9.656 -16.424 1.00 90.00 71 TRP A O 1
ATOM 586 N N . ASN A 1 72 ? 23.088 9.699 -14.800 1.00 88.31 72 ASN A N 1
ATOM 587 C CA . ASN A 1 72 ? 23.622 8.565 -14.065 1.00 88.31 72 ASN A CA 1
ATOM 588 C C . ASN A 1 72 ? 22.592 7.451 -14.295 1.00 88.31 72 ASN A C 1
ATOM 590 O O . ASN A 1 72 ? 21.406 7.691 -14.076 1.00 88.31 72 ASN A O 1
ATOM 594 N N . ILE A 1 73 ? 22.956 6.297 -14.856 1.00 90.06 73 ILE A N 1
ATOM 595 C CA . ILE A 1 73 ? 22.012 5.177 -15.031 1.00 90.06 73 ILE A CA 1
ATOM 596 C C . ILE A 1 73 ? 22.803 3.854 -15.077 1.00 90.06 73 ILE A C 1
ATOM 598 O O . ILE A 1 73 ? 23.523 3.596 -16.038 1.00 90.06 73 ILE A O 1
ATOM 602 N N . LYS A 1 74 ? 22.655 2.941 -14.103 1.00 90.25 74 LYS A N 1
ATOM 603 C CA . LYS A 1 74 ? 23.421 1.663 -14.082 1.00 90.25 74 LYS A CA 1
ATOM 604 C C . LYS A 1 74 ? 22.586 0.404 -14.217 1.00 90.25 74 LYS A C 1
ATOM 606 O O . LYS A 1 74 ? 21.886 0.088 -13.280 1.00 90.25 74 LYS A O 1
ATOM 611 N N . TYR A 1 75 ? 22.766 -0.441 -15.232 1.00 89.94 75 TYR A N 1
ATOM 612 C CA . TYR A 1 75 ? 21.959 -1.667 -15.357 1.00 89.94 75 TYR A CA 1
ATOM 613 C C . TYR A 1 75 ? 22.188 -2.667 -14.219 1.00 89.94 75 TYR A C 1
ATOM 615 O O . TYR A 1 75 ? 23.303 -2.910 -13.768 1.00 89.94 75 TYR A O 1
ATOM 623 N N . LEU A 1 76 ? 21.114 -3.297 -13.778 1.00 89.06 76 LEU A N 1
ATOM 624 C CA . LEU A 1 76 ? 21.008 -3.997 -12.521 1.00 89.06 76 LEU A CA 1
ATOM 625 C C . LEU A 1 76 ? 20.219 -5.269 -12.723 1.00 89.06 76 LEU A C 1
ATOM 627 O O . LEU A 1 76 ? 19.052 -5.331 -13.094 1.00 89.06 76 LEU A O 1
ATOM 631 N N . SER A 1 77 ? 20.954 -6.346 -12.565 1.00 85.81 77 SER A N 1
ATOM 632 C CA . SER A 1 77 ? 20.549 -7.614 -13.098 1.00 85.81 77 SER A CA 1
ATOM 633 C C . SER A 1 77 ? 19.561 -8.341 -12.173 1.00 85.81 77 SER A C 1
ATOM 635 O O . SER A 1 77 ? 19.608 -8.182 -10.968 1.00 85.81 77 SER A O 1
ATOM 637 N N . LYS A 1 78 ? 18.698 -9.170 -12.762 1.00 84.62 78 LYS A N 1
ATOM 638 C CA . LYS A 1 78 ? 17.626 -9.987 -12.163 1.00 84.62 78 LYS A CA 1
ATOM 639 C C . LYS A 1 78 ? 16.567 -9.244 -11.335 1.00 84.62 78 LYS A C 1
ATOM 641 O O . LYS A 1 78 ? 15.905 -9.883 -10.539 1.00 84.62 78 LYS A O 1
ATOM 646 N N . PHE A 1 79 ? 16.396 -7.947 -11.549 1.00 84.19 79 PHE A N 1
ATOM 647 C CA . PHE A 1 79 ? 15.577 -7.107 -10.684 1.00 84.19 79 PHE A CA 1
ATOM 648 C C . PHE A 1 79 ? 14.321 -6.560 -11.384 1.00 84.19 79 PHE A C 1
ATOM 650 O O . PHE A 1 79 ? 14.401 -6.113 -12.533 1.00 84.19 79 PHE A O 1
ATOM 657 N N . LYS A 1 80 ? 13.183 -6.553 -10.684 1.00 85.06 80 LYS A N 1
ATOM 658 C CA . LYS A 1 80 ? 11.833 -6.210 -11.174 1.00 85.06 80 LYS A CA 1
ATOM 659 C C . LYS A 1 80 ? 11.187 -5.093 -10.348 1.00 85.06 80 LYS A C 1
ATOM 661 O O . LYS A 1 80 ? 11.518 -4.960 -9.183 1.00 85.06 80 LYS A O 1
ATOM 666 N N . TRP A 1 81 ? 10.224 -4.343 -10.896 1.00 82.06 81 TRP A N 1
ATOM 667 C CA . TRP A 1 81 ? 9.425 -3.410 -10.077 1.00 82.06 81 TRP A CA 1
ATOM 668 C C . TRP A 1 81 ? 8.767 -4.092 -8.882 1.00 82.06 81 TRP A C 1
ATOM 670 O O . TRP A 1 81 ? 8.797 -3.532 -7.790 1.00 82.06 81 TRP A O 1
ATOM 680 N N . ASP A 1 82 ? 8.276 -5.315 -9.084 1.00 83.94 82 ASP A N 1
ATOM 681 C CA . ASP A 1 82 ? 7.704 -6.154 -8.033 1.00 83.94 82 ASP A CA 1
ATOM 682 C C . ASP A 1 82 ? 8.631 -6.212 -6.816 1.00 83.94 82 ASP A C 1
ATOM 684 O O . ASP A 1 82 ? 8.174 -5.896 -5.732 1.00 83.94 82 ASP A O 1
ATOM 688 N N . ASP A 1 83 ? 9.936 -6.449 -6.999 1.00 83.31 83 ASP A N 1
ATOM 689 C CA . ASP A 1 83 ? 10.912 -6.566 -5.905 1.00 83.31 83 ASP A CA 1
ATOM 690 C C . ASP A 1 83 ? 11.058 -5.261 -5.080 1.00 83.31 83 ASP A C 1
ATOM 692 O O . ASP A 1 83 ? 11.393 -5.302 -3.899 1.00 83.31 83 ASP A O 1
ATOM 696 N N . LEU A 1 84 ? 10.820 -4.080 -5.676 1.00 81.12 84 LEU A N 1
ATOM 697 C CA . LEU A 1 84 ? 10.793 -2.801 -4.936 1.00 81.12 84 LEU A CA 1
ATOM 698 C C . LEU A 1 84 ? 9.513 -2.655 -4.130 1.00 81.12 84 LEU A C 1
ATOM 700 O O . LEU A 1 84 ? 9.525 -2.249 -2.967 1.00 81.12 84 LEU A O 1
ATOM 704 N N . THR A 1 85 ? 8.395 -2.918 -4.798 1.00 85.12 85 THR A N 1
ATOM 705 C CA . THR A 1 85 ? 7.075 -2.758 -4.203 1.00 85.12 85 THR A CA 1
ATOM 706 C C . THR A 1 85 ? 6.802 -3.836 -3.171 1.00 85.12 85 THR A C 1
ATOM 708 O O . THR A 1 85 ? 6.087 -3.565 -2.221 1.00 85.12 85 THR A O 1
ATOM 711 N N . GLU A 1 86 ? 7.401 -5.015 -3.311 1.00 86.88 86 GLU A N 1
ATOM 712 C CA . GLU A 1 86 ? 7.240 -6.160 -2.424 1.00 86.88 86 GLU A CA 1
ATOM 713 C C . GLU A 1 86 ? 7.768 -5.835 -1.033 1.00 86.88 86 GLU A C 1
ATOM 715 O O . GLU A 1 86 ? 7.040 -6.004 -0.061 1.00 86.88 86 GLU A O 1
ATOM 720 N N . GLU A 1 87 ? 8.974 -5.273 -0.913 1.00 85.75 87 GLU A N 1
ATOM 721 C CA . GLU A 1 87 ? 9.517 -4.893 0.395 1.00 85.75 87 GLU A CA 1
ATOM 722 C C . GLU A 1 87 ? 8.659 -3.809 1.071 1.00 85.75 87 GLU A C 1
ATOM 724 O O . GLU A 1 87 ? 8.380 -3.873 2.274 1.00 85.75 87 GLU A O 1
ATOM 729 N N . LEU A 1 88 ? 8.207 -2.815 0.299 1.00 87.31 88 LEU A N 1
ATOM 730 C CA . LEU A 1 88 ? 7.360 -1.739 0.812 1.00 87.31 88 LEU A CA 1
ATOM 731 C C . LEU A 1 88 ? 5.974 -2.255 1.223 1.00 87.31 88 LEU A C 1
ATOM 733 O O . LEU A 1 88 ? 5.494 -1.929 2.311 1.00 87.31 88 LEU A O 1
ATOM 737 N N . ALA A 1 89 ? 5.356 -3.077 0.378 1.00 88.75 89 ALA A N 1
ATOM 738 C CA . ALA A 1 89 ? 4.062 -3.697 0.615 1.00 88.75 89 ALA A CA 1
ATOM 739 C C . ALA A 1 89 ? 4.127 -4.634 1.821 1.00 88.75 89 ALA A C 1
ATOM 741 O O . ALA A 1 89 ? 3.267 -4.549 2.690 1.00 88.75 89 ALA A O 1
ATOM 742 N N . TYR A 1 90 ? 5.180 -5.443 1.941 1.00 93.56 90 TYR A N 1
ATOM 743 C CA . TYR A 1 90 ? 5.407 -6.330 3.079 1.00 93.56 90 TYR A CA 1
ATOM 744 C C . TYR A 1 90 ? 5.528 -5.549 4.393 1.00 93.56 90 TYR A C 1
ATOM 746 O O . TYR A 1 90 ? 4.819 -5.832 5.361 1.00 93.56 90 TYR A O 1
ATOM 754 N N . LYS A 1 91 ? 6.360 -4.499 4.427 1.00 93.25 91 LYS A N 1
ATOM 755 C CA . LYS A 1 91 ? 6.479 -3.623 5.607 1.00 93.25 91 LYS A CA 1
ATOM 756 C C . LYS A 1 91 ? 5.161 -2.922 5.937 1.00 93.25 91 LYS A C 1
ATOM 758 O O . LYS A 1 91 ? 4.848 -2.736 7.114 1.00 93.25 91 LYS A O 1
ATOM 763 N N . SER A 1 92 ? 4.402 -2.516 4.919 1.00 93.75 92 SER A N 1
ATOM 764 C CA . SER A 1 92 ? 3.087 -1.905 5.108 1.00 93.75 92 SER A CA 1
ATOM 765 C C . SER A 1 92 ? 2.077 -2.888 5.686 1.00 93.75 92 SER A C 1
ATOM 767 O O . SER A 1 92 ? 1.439 -2.566 6.685 1.00 93.75 92 SER A O 1
ATOM 769 N N . ALA A 1 93 ? 2.013 -4.099 5.135 1.00 94.94 93 ALA A N 1
ATOM 770 C CA . ALA A 1 93 ? 1.131 -5.164 5.587 1.00 94.94 93 ALA A CA 1
ATOM 771 C C . ALA A 1 93 ? 1.429 -5.566 7.037 1.00 94.94 93 ALA A C 1
ATOM 773 O O . ALA A 1 93 ? 0.508 -5.656 7.841 1.00 94.94 93 ALA A O 1
ATOM 774 N N . ILE A 1 94 ? 2.705 -5.714 7.419 1.00 97.00 94 ILE A N 1
ATOM 775 C CA . ILE A 1 94 ? 3.079 -5.988 8.819 1.00 97.00 94 ILE A CA 1
ATOM 776 C C . ILE A 1 94 ? 2.584 -4.879 9.745 1.00 97.00 94 ILE A C 1
ATOM 778 O O . ILE A 1 94 ? 2.059 -5.152 10.825 1.00 97.00 94 ILE A O 1
ATOM 782 N N . ARG A 1 95 ? 2.788 -3.617 9.358 1.00 97.31 95 ARG A N 1
ATOM 783 C CA . ARG A 1 95 ? 2.367 -2.478 10.179 1.00 97.31 95 ARG A CA 1
ATOM 784 C C . ARG A 1 95 ? 0.852 -2.459 10.343 1.00 97.31 95 ARG A C 1
ATOM 786 O O . ARG A 1 95 ? 0.370 -2.278 11.454 1.00 97.31 95 ARG A O 1
ATOM 793 N N . GLU A 1 96 ? 0.123 -2.666 9.256 1.00 96.81 96 GLU A N 1
ATOM 794 C CA . GLU A 1 96 ? -1.336 -2.712 9.256 1.00 96.81 96 GLU A CA 1
ATOM 795 C C . GLU A 1 96 ? -1.866 -3.866 10.109 1.00 96.81 96 GLU A C 1
ATOM 797 O O . GLU A 1 96 ? -2.755 -3.654 10.929 1.00 96.81 96 GLU A O 1
ATOM 802 N N . GLN A 1 97 ? -1.265 -5.054 10.007 1.00 97.25 97 GLN A N 1
ATOM 803 C CA . GLN A 1 97 ? -1.604 -6.198 10.853 1.00 97.25 97 GLN A CA 1
ATOM 804 C C . GLN A 1 97 ? -1.399 -5.889 12.339 1.00 97.25 97 GLN A C 1
ATOM 806 O O . GLN A 1 97 ? -2.288 -6.157 13.144 1.00 97.25 97 GLN A O 1
ATOM 811 N N . LYS A 1 98 ? -0.265 -5.283 12.712 1.00 97.94 98 LYS A N 1
ATOM 812 C CA . LYS A 1 98 ? -0.001 -4.879 14.103 1.00 97.94 98 LYS A CA 1
ATOM 813 C C . LYS A 1 98 ? -1.039 -3.879 14.610 1.00 97.94 98 LYS A C 1
ATOM 815 O O . LYS A 1 98 ? -1.633 -4.103 15.659 1.00 97.94 98 LYS A O 1
ATOM 820 N N . LEU A 1 99 ? -1.315 -2.835 13.831 1.00 98.00 99 LEU A N 1
ATOM 821 C CA . LEU A 1 99 ? -2.323 -1.831 14.179 1.00 98.00 99 LEU A CA 1
ATOM 822 C C . LEU A 1 99 ? -3.722 -2.446 14.300 1.00 98.00 99 LEU A C 1
ATOM 824 O O . LEU A 1 99 ? -4.461 -2.128 15.228 1.00 98.00 99 LEU A O 1
ATOM 828 N N . ALA A 1 100 ? -4.094 -3.349 13.394 1.00 97.81 100 ALA A N 1
ATOM 829 C CA . ALA A 1 100 ? -5.379 -4.036 13.444 1.00 97.81 100 ALA A CA 1
ATOM 830 C C . ALA A 1 100 ? -5.510 -4.900 14.706 1.00 97.81 100 ALA A C 1
ATOM 832 O O . ALA A 1 100 ? -6.569 -4.900 15.337 1.00 97.81 100 ALA A O 1
ATOM 833 N N . LEU A 1 101 ? -4.438 -5.593 15.105 1.00 97.94 101 LEU A N 1
ATOM 834 C CA . LEU A 1 101 ? -4.402 -6.365 16.345 1.00 97.94 101 LEU A CA 1
ATOM 835 C C . LEU A 1 101 ? -4.570 -5.461 17.570 1.00 97.94 101 LEU A C 1
ATOM 837 O O . LEU A 1 101 ? -5.439 -5.741 18.397 1.00 97.94 101 LEU A O 1
ATOM 841 N N . GLU A 1 102 ? -3.828 -4.356 17.647 1.00 97.94 102 GLU A N 1
ATOM 842 C CA . GLU A 1 102 ? -3.941 -3.369 18.732 1.00 97.94 102 GLU A CA 1
ATOM 843 C C . GLU A 1 102 ? -5.360 -2.788 18.826 1.00 97.94 102 GLU A C 1
ATOM 845 O O . GLU A 1 102 ? -5.979 -2.797 19.893 1.00 97.94 102 GLU A O 1
ATOM 850 N N . ILE A 1 103 ? -5.934 -2.371 17.694 1.00 98.06 103 ILE A N 1
ATOM 851 C CA . ILE A 1 103 ? -7.310 -1.864 17.627 1.00 98.06 103 ILE A CA 1
ATOM 852 C C . ILE A 1 103 ? -8.310 -2.947 18.050 1.00 98.06 103 ILE A C 1
ATOM 854 O O . ILE A 1 103 ? -9.279 -2.649 18.748 1.00 98.06 103 ILE A O 1
ATOM 858 N N . SER A 1 104 ? -8.106 -4.202 17.646 1.00 97.56 104 SER A N 1
ATOM 859 C CA . SER A 1 104 ? -9.002 -5.304 18.011 1.00 97.56 104 SER A CA 1
ATOM 860 C C . SER A 1 104 ? -8.966 -5.620 19.510 1.00 97.56 104 SER A C 1
ATOM 862 O O . SER A 1 104 ? -10.013 -5.910 20.091 1.00 97.56 104 SER A O 1
ATOM 864 N N . ALA A 1 105 ? -7.795 -5.518 20.148 1.00 98.12 105 ALA A N 1
ATOM 865 C CA . ALA A 1 105 ? -7.639 -5.687 21.588 1.00 98.12 105 ALA A CA 1
ATOM 866 C C . ALA A 1 105 ? -8.367 -4.568 22.346 1.00 98.12 105 ALA A C 1
ATOM 868 O O . ALA A 1 105 ? -9.237 -4.857 23.166 1.00 98.12 105 ALA A O 1
ATOM 869 N N . ALA A 1 106 ? -8.128 -3.308 21.967 1.00 98.00 106 ALA A N 1
ATOM 870 C CA . ALA A 1 106 ? -8.805 -2.155 22.560 1.00 98.00 106 ALA A CA 1
ATOM 871 C C . ALA A 1 106 ? -10.334 -2.205 22.370 1.00 98.00 106 ALA A C 1
ATOM 873 O O . ALA A 1 106 ? -11.096 -1.882 23.282 1.00 98.00 106 ALA A O 1
ATOM 874 N N . ARG A 1 107 ? -10.811 -2.651 21.196 1.00 97.81 107 ARG A N 1
ATOM 875 C CA . ARG A 1 107 ? -12.248 -2.864 20.948 1.00 97.81 107 ARG A CA 1
ATOM 876 C C . ARG A 1 107 ? -12.825 -3.930 21.873 1.00 97.81 107 ARG A C 1
ATOM 878 O O . ARG A 1 107 ? -13.866 -3.691 22.474 1.00 97.81 107 ARG A O 1
ATOM 885 N N . ARG A 1 108 ? -12.133 -5.062 22.036 1.00 98.06 108 ARG A N 1
ATOM 886 C CA . ARG A 1 108 ? -12.567 -6.145 22.929 1.00 98.06 108 ARG A CA 1
ATOM 887 C C . ARG A 1 108 ? -12.666 -5.674 24.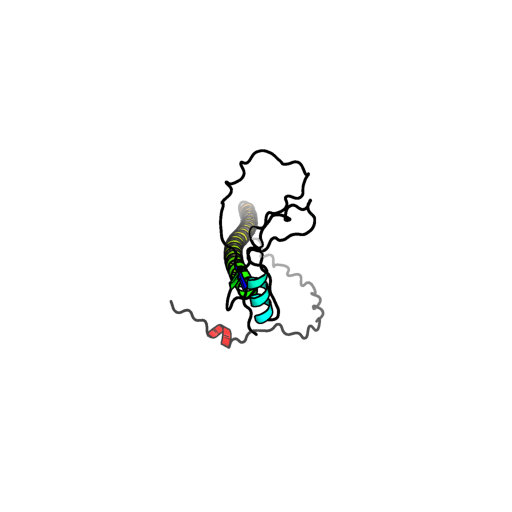382 1.00 98.06 108 ARG A C 1
ATOM 889 O O . ARG A 1 108 ? -13.649 -5.990 25.046 1.00 98.06 108 ARG A O 1
ATOM 896 N N . GLU A 1 109 ? -11.696 -4.900 24.860 1.00 97.75 109 GLU A N 1
ATOM 897 C CA . GLU A 1 109 ? -11.714 -4.321 26.212 1.00 97.75 109 GLU A CA 1
ATOM 898 C C . GLU A 1 109 ? -12.870 -3.330 26.401 1.00 97.75 109 GLU A C 1
ATOM 900 O O . GLU A 1 109 ? -13.603 -3.396 27.391 1.00 97.75 109 GLU A O 1
ATOM 905 N N . ARG A 1 110 ? -13.086 -2.446 25.424 1.00 97.81 110 ARG A N 1
ATOM 906 C CA . ARG A 1 110 ? -14.191 -1.482 25.434 1.00 97.81 110 ARG A CA 1
ATOM 907 C C . ARG A 1 110 ? -15.555 -2.176 25.441 1.00 97.81 110 ARG A C 1
ATOM 909 O O . ARG A 1 110 ? -16.419 -1.808 26.236 1.00 97.81 110 ARG A O 1
ATOM 916 N N . ASP A 1 111 ? -15.752 -3.171 24.584 1.00 98.00 111 ASP A N 1
ATOM 917 C CA . ASP A 1 111 ? -17.013 -3.913 24.501 1.00 98.00 111 ASP A CA 1
ATOM 918 C C . ASP A 1 111 ? -17.271 -4.712 25.786 1.00 98.00 111 ASP A C 1
ATOM 920 O O . ASP A 1 111 ? -18.398 -4.745 26.285 1.00 98.00 111 ASP A O 1
ATOM 924 N N . PHE A 1 112 ? -16.217 -5.282 26.380 1.00 98.19 112 PHE A N 1
ATOM 925 C CA . PHE A 1 112 ? -16.298 -5.927 27.688 1.00 98.19 112 PHE A CA 1
ATOM 926 C C . PHE A 1 112 ? -16.745 -4.949 28.783 1.00 98.19 112 PHE A C 1
ATOM 928 O O . PHE A 1 112 ? -17.639 -5.274 29.570 1.00 98.19 112 PHE A O 1
ATOM 935 N N . TYR A 1 113 ? -16.177 -3.741 28.817 1.00 97.81 113 TYR A N 1
ATOM 936 C CA . TYR A 1 113 ? -16.570 -2.715 29.781 1.00 97.81 113 TYR A CA 1
ATOM 937 C C . TYR A 1 113 ? -18.036 -2.299 29.613 1.00 97.81 113 TYR A C 1
ATOM 939 O O . TYR A 1 113 ? -18.781 -2.267 30.593 1.00 97.81 113 TYR A O 1
ATOM 947 N N . LEU A 1 114 ? -18.480 -2.046 28.377 1.00 97.94 114 LEU A N 1
ATOM 948 C CA . LEU A 1 114 ? -19.876 -1.694 28.101 1.00 97.94 114 LEU A CA 1
ATOM 949 C C . LEU A 1 114 ? -20.842 -2.792 28.560 1.00 97.94 114 LEU A C 1
ATOM 951 O O . LEU A 1 114 ? -21.801 -2.500 29.273 1.00 97.94 114 LEU A O 1
ATOM 955 N N . ALA A 1 115 ? -20.538 -4.058 28.261 1.00 97.81 115 ALA A N 1
ATOM 956 C CA . ALA A 1 115 ? -21.354 -5.183 28.710 1.00 97.81 115 ALA A CA 1
ATOM 957 C C . ALA A 1 115 ? -21.444 -5.270 30.245 1.00 97.81 115 ALA A C 1
ATOM 959 O O . ALA A 1 115 ? -22.509 -5.571 30.789 1.00 97.81 115 ALA A O 1
ATOM 960 N N . LYS A 1 116 ? -20.349 -4.988 30.964 1.00 97.94 116 LYS A N 1
ATOM 961 C CA . LYS A 1 116 ? -20.333 -4.965 32.437 1.00 97.94 116 LYS A CA 1
ATOM 962 C C . LYS A 1 116 ? -21.136 -3.803 33.019 1.00 97.94 116 LYS A C 1
ATOM 964 O O . LYS A 1 116 ? -21.855 -4.004 33.998 1.00 97.94 116 LYS A O 1
ATOM 969 N N . VAL A 1 117 ? -21.061 -2.621 32.411 1.00 98.25 117 VAL A N 1
ATOM 970 C CA . VAL A 1 117 ? -21.863 -1.456 32.818 1.00 98.25 117 VAL A CA 1
ATOM 971 C C . VAL A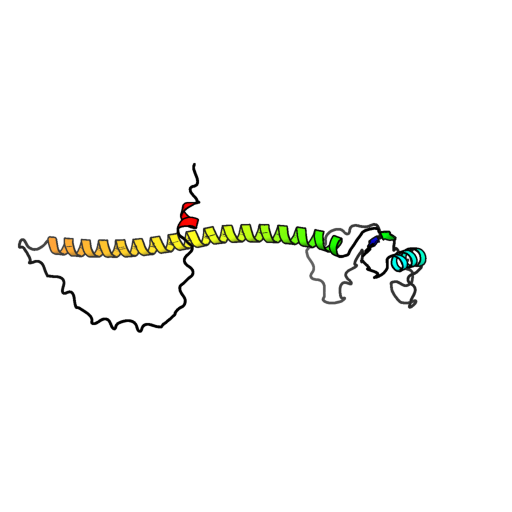 1 117 ? -23.355 -1.729 32.625 1.00 98.25 117 VAL A C 1
ATOM 973 O O . VAL A 1 117 ? -24.144 -1.466 33.534 1.00 98.25 117 VAL A O 1
ATOM 976 N N . ASP A 1 118 ? -23.745 -2.313 31.493 1.00 97.69 118 ASP A N 1
ATOM 977 C CA . ASP A 1 118 ? -25.145 -2.654 31.223 1.00 97.69 118 ASP A CA 1
ATOM 978 C C . ASP A 1 118 ? -25.668 -3.731 32.189 1.00 97.69 118 ASP A C 1
ATOM 980 O O . ASP A 1 118 ? -26.773 -3.598 32.724 1.00 97.69 118 ASP A O 1
ATOM 984 N N . GLN A 1 119 ? -24.854 -4.753 32.491 1.00 97.44 119 GLN A N 1
ATOM 985 C CA . GLN A 1 119 ? -25.170 -5.761 33.513 1.00 97.44 119 GLN A CA 1
ATOM 986 C C . GLN A 1 119 ? -25.373 -5.130 34.895 1.00 97.44 119 GLN A C 1
ATOM 988 O O . GLN A 1 119 ? -26.357 -5.442 35.563 1.00 97.44 119 GLN A O 1
ATOM 993 N N . SER A 1 120 ? -24.489 -4.218 35.308 1.00 97.25 120 SER A N 1
ATOM 994 C CA . SER A 1 120 ? -24.597 -3.527 36.597 1.00 97.25 120 SER A CA 1
ATOM 995 C C . SER A 1 120 ? -25.865 -2.675 36.681 1.00 97.25 120 SER A C 1
ATOM 997 O O . SER A 1 120 ? -26.613 -2.798 37.648 1.00 97.25 120 SER A O 1
ATOM 999 N N . ARG A 1 121 ? -26.181 -1.889 35.643 1.00 96.69 121 ARG A N 1
ATOM 1000 C CA . ARG A 1 121 ? -27.421 -1.093 35.588 1.00 96.69 121 ARG A CA 1
ATOM 1001 C C . ARG A 1 121 ? -28.670 -1.968 35.682 1.00 96.69 121 ARG A C 1
ATOM 1003 O O . ARG A 1 121 ? -29.609 -1.628 36.404 1.00 96.69 121 ARG A O 1
ATOM 1010 N N . ALA A 1 122 ? -28.680 -3.099 34.976 1.00 96.25 122 ALA A N 1
ATOM 1011 C CA . ALA A 1 122 ? -29.778 -4.057 35.039 1.00 96.25 122 ALA A CA 1
ATOM 1012 C C . ALA A 1 122 ? -29.925 -4.662 36.445 1.00 96.25 122 ALA A C 1
ATOM 1014 O O . ALA A 1 122 ? -31.041 -4.733 36.961 1.00 96.25 122 ALA A O 1
ATOM 1015 N N . GLN A 1 123 ? -28.816 -5.048 37.083 1.00 96.31 123 GLN A N 1
ATOM 1016 C CA . GLN A 1 123 ? -28.806 -5.576 38.450 1.00 96.31 123 GLN A CA 1
ATOM 1017 C C . GLN A 1 123 ? -29.308 -4.543 39.462 1.00 96.31 123 GLN A C 1
ATOM 1019 O O . GLN A 1 123 ? -30.222 -4.855 40.222 1.00 96.31 123 GLN A O 1
ATOM 1024 N N . SER A 1 124 ? -28.824 -3.299 39.415 1.00 95.88 124 SER A N 1
ATOM 1025 C CA . SER A 1 124 ? -29.294 -2.229 40.307 1.00 95.88 124 SER A CA 1
ATOM 1026 C C . SER A 1 124 ? -30.796 -1.972 40.157 1.00 95.88 124 SER A C 1
ATOM 1028 O O . SER A 1 124 ? -31.511 -1.893 41.154 1.00 95.88 124 SER A O 1
ATOM 1030 N N . ALA A 1 125 ? -31.318 -1.943 38.926 1.00 95.38 125 ALA A N 1
ATOM 1031 C CA . ALA A 1 125 ? -32.755 -1.791 38.693 1.00 95.38 125 ALA A CA 1
ATOM 1032 C C . ALA A 1 125 ? -33.579 -2.978 39.235 1.00 95.38 125 ALA A C 1
ATOM 1034 O O . ALA A 1 125 ? -34.708 -2.796 39.704 1.00 95.38 125 ALA A O 1
ATOM 1035 N N . ILE A 1 126 ? -33.041 -4.201 39.176 1.00 93.31 126 ILE A N 1
ATOM 1036 C CA . ILE A 1 126 ? -33.673 -5.390 39.766 1.00 93.31 126 ILE A CA 1
ATOM 1037 C C . ILE A 1 126 ? -33.659 -5.290 41.294 1.00 93.31 126 ILE A C 1
ATOM 1039 O O . ILE A 1 126 ? -34.706 -5.469 41.919 1.00 93.31 126 ILE A O 1
ATOM 1043 N N . GLU A 1 127 ? -32.518 -4.962 41.895 1.00 94.19 127 GLU A N 1
ATOM 1044 C CA . GLU A 1 127 ? -32.373 -4.798 43.342 1.00 94.19 127 GLU A CA 1
ATOM 1045 C C . GLU A 1 127 ? -33.298 -3.713 43.896 1.00 94.19 127 GLU A C 1
ATOM 1047 O O . GLU A 1 127 ? -33.965 -3.935 44.905 1.00 94.19 127 GLU A O 1
ATOM 1052 N N . GLU A 1 128 ? -33.410 -2.562 43.231 1.00 93.56 128 GLU A N 1
ATOM 1053 C CA . GLU A 1 128 ? -34.348 -1.504 43.619 1.00 93.56 128 GLU A CA 1
ATOM 1054 C C . GLU A 1 128 ? -35.803 -1.982 43.593 1.00 93.56 128 GLU A C 1
ATOM 1056 O O . GLU A 1 128 ? -36.578 -1.691 44.510 1.00 93.56 128 GLU A O 1
ATOM 1061 N N . ARG A 1 129 ? -36.192 -2.746 42.564 1.00 91.38 129 ARG A N 1
ATOM 1062 C CA . ARG A 1 129 ? -37.536 -3.339 42.473 1.00 91.38 129 ARG A CA 1
ATOM 1063 C C . ARG A 1 129 ? -37.777 -4.364 43.579 1.00 91.38 129 ARG A C 1
ATOM 1065 O O . ARG A 1 129 ? -38.879 -4.401 44.124 1.00 91.38 129 ARG A O 1
ATOM 1072 N N . LEU A 1 130 ? -36.778 -5.182 43.911 1.00 89.50 130 LEU A N 1
ATOM 1073 C CA . LEU A 1 130 ? -36.861 -6.156 45.002 1.00 89.50 130 LEU A CA 1
ATOM 1074 C C . LEU A 1 130 ? -36.976 -5.457 46.364 1.00 89.50 130 LEU A C 1
ATOM 1076 O O . LEU A 1 130 ? -37.876 -5.793 47.131 1.00 89.50 130 LEU A O 1
ATOM 1080 N N . LYS A 1 131 ? -36.158 -4.431 46.629 1.00 91.19 131 LYS A N 1
ATOM 1081 C CA . LYS A 1 131 ? -36.209 -3.626 47.863 1.00 91.19 131 LYS A CA 1
ATOM 1082 C C . LYS A 1 131 ? -37.559 -2.925 48.039 1.00 91.19 131 LYS A C 1
ATOM 1084 O O . LYS A 1 131 ? -38.121 -2.966 49.126 1.00 91.19 131 LYS A O 1
ATOM 1089 N N . LYS A 1 132 ? -38.121 -2.330 46.977 1.00 90.12 132 LYS A N 1
ATOM 1090 C CA . LYS A 1 132 ? -39.469 -1.724 47.019 1.00 90.12 132 LYS A CA 1
ATOM 1091 C C . LYS A 1 132 ? -40.547 -2.755 47.364 1.00 90.12 132 LYS A C 1
ATOM 1093 O O . LYS A 1 132 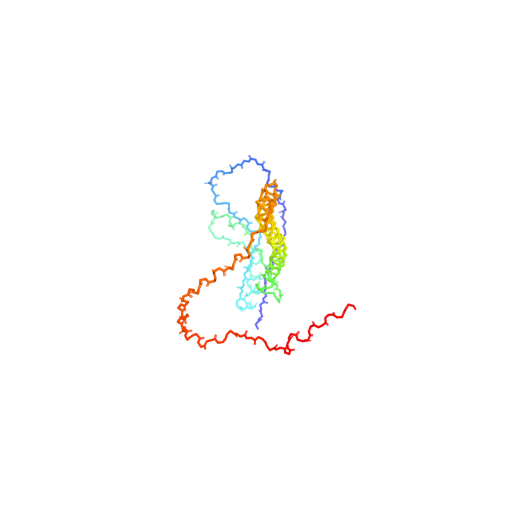? -41.396 -2.479 48.200 1.00 90.12 132 LYS A O 1
ATOM 1098 N N . LYS A 1 133 ? -40.496 -3.950 46.766 1.00 86.94 133 LYS A N 1
ATOM 1099 C CA . LYS A 1 133 ? -41.432 -5.040 47.092 1.00 86.94 133 LYS A CA 1
ATOM 1100 C C . LYS A 1 133 ? -41.297 -5.520 48.540 1.00 86.94 133 LYS A C 1
ATOM 1102 O O . LYS A 1 133 ? -42.317 -5.750 49.178 1.00 86.94 133 LYS A O 1
ATOM 1107 N N . GLN A 1 134 ? -40.070 -5.640 49.051 1.00 80.06 134 GLN A N 1
ATOM 1108 C CA . GLN A 1 134 ? -39.822 -6.017 50.447 1.00 80.06 134 GLN A CA 1
ATOM 1109 C C . GLN A 1 134 ? -40.324 -4.954 51.433 1.00 80.06 134 GLN A C 1
ATOM 1111 O O . GLN A 1 134 ? -40.968 -5.317 52.411 1.00 80.06 134 GLN A O 1
ATOM 1116 N N . LYS A 1 135 ? -40.107 -3.657 51.160 1.00 79.12 135 LYS A N 1
ATOM 1117 C CA . LYS A 1 135 ? -40.652 -2.566 51.989 1.00 79.12 135 LYS A CA 1
ATOM 1118 C C . LYS A 1 135 ? -42.177 -2.584 52.039 1.00 79.12 135 LYS A C 1
ATOM 1120 O O . LYS A 1 135 ? -42.732 -2.580 53.125 1.00 79.12 135 LYS A O 1
ATOM 1125 N N . VAL A 1 136 ? -42.845 -2.717 50.890 1.00 75.12 136 VAL A N 1
ATOM 1126 C CA . VAL A 1 136 ? -44.316 -2.822 50.842 1.00 75.12 136 VAL A CA 1
ATOM 1127 C C . VAL A 1 136 ? -44.820 -4.029 51.646 1.00 75.12 136 VAL A C 1
ATOM 1129 O O . VAL A 1 136 ? -45.832 -3.914 52.323 1.00 75.12 136 VAL A O 1
ATOM 1132 N N . GLN A 1 137 ? -44.106 -5.162 51.626 1.00 64.50 137 GLN A N 1
ATOM 1133 C CA . GLN A 1 137 ? -44.454 -6.338 52.437 1.00 64.50 137 GLN A CA 1
ATOM 1134 C C . GLN A 1 137 ? -44.218 -6.143 53.945 1.00 64.50 137 GLN A C 1
ATOM 1136 O O . GLN A 1 137 ? -45.005 -6.650 54.741 1.00 64.50 137 GLN A O 1
ATOM 1141 N N . GLN A 1 138 ? -43.167 -5.423 54.348 1.00 59.38 138 GLN A N 1
ATOM 1142 C CA . GLN A 1 138 ? -42.892 -5.115 55.759 1.00 59.38 138 GLN A CA 1
ATOM 1143 C C . GLN A 1 138 ? -43.842 -4.049 56.324 1.00 59.38 138 GLN A C 1
ATOM 1145 O O . GLN A 1 138 ? -44.319 -4.187 57.448 1.00 59.38 138 GLN A O 1
ATOM 1150 N N . GLU A 1 139 ? -44.171 -3.024 55.537 1.00 55.59 139 GLU A N 1
ATOM 1151 C CA . GLU A 1 139 ? -45.135 -1.978 55.901 1.00 55.59 139 GLU A CA 1
ATOM 1152 C C . GLU A 1 139 ? -46.562 -2.548 56.001 1.00 55.59 139 GLU A C 1
ATOM 1154 O O . GLU A 1 139 ? -47.304 -2.177 56.904 1.00 55.59 139 GLU A O 1
ATOM 1159 N N . SER A 1 140 ? -46.918 -3.549 55.183 1.00 52.06 140 SER A N 1
ATOM 1160 C CA . SER A 1 140 ? -48.157 -4.329 55.357 1.00 52.06 140 SER A CA 1
ATOM 1161 C C . SER A 1 140 ? -48.125 -5.344 56.512 1.00 52.06 140 SER A C 1
ATOM 1163 O O . SER A 1 140 ? -49.110 -6.041 56.725 1.00 52.06 140 SER A O 1
ATOM 1165 N N . GLY A 1 141 ? -46.996 -5.483 57.218 1.00 45.03 141 GLY A N 1
ATOM 1166 C CA . GLY A 1 141 ? -46.791 -6.469 58.285 1.00 45.03 141 GLY A CA 1
ATOM 1167 C C . GLY A 1 141 ? -46.773 -5.904 59.710 1.00 45.03 141 GLY A C 1
ATOM 1168 O O . GLY A 1 141 ? -46.590 -6.683 60.640 1.00 45.03 141 GLY A O 1
ATOM 1169 N N . THR A 1 142 ? -46.932 -4.586 59.903 1.00 44.69 142 THR A N 1
ATOM 1170 C CA . THR A 1 142 ? -46.873 -3.948 61.244 1.00 44.69 142 THR A CA 1
ATOM 1171 C C . THR A 1 142 ? -48.234 -3.450 61.758 1.00 44.69 142 THR A C 1
ATOM 1173 O O . THR A 1 142 ? -48.345 -3.066 62.916 1.00 44.69 142 THR A O 1
ATOM 1176 N N . GLU A 1 143 ? -49.303 -3.556 60.968 1.00 39.69 143 GLU A N 1
ATOM 1177 C CA . GLU A 1 143 ? -50.678 -3.441 61.464 1.00 39.69 143 GLU A CA 1
ATOM 1178 C C . GLU A 1 143 ? -51.502 -4.631 60.963 1.00 39.69 143 GLU A C 1
ATOM 1180 O O . GLU A 1 143 ? -51.611 -4.862 59.759 1.00 39.69 143 GLU A O 1
ATOM 1185 N N . ASN A 1 144 ? -52.113 -5.332 61.923 1.00 34.97 144 ASN A N 1
ATOM 1186 C CA . ASN A 1 144 ? -53.083 -6.429 61.812 1.00 34.97 144 ASN A CA 1
ATOM 1187 C C . ASN A 1 144 ? -52.524 -7.860 61.886 1.00 34.97 144 ASN A C 1
ATOM 1189 O O . ASN A 1 144 ? -52.173 -8.510 60.902 1.00 34.97 144 ASN A O 1
ATOM 1193 N N . SER A 1 145 ? -52.582 -8.387 63.110 1.00 49.00 145 SER A N 1
ATOM 1194 C CA . SER A 1 145 ? -52.973 -9.766 63.386 1.00 49.00 145 SER A CA 1
ATOM 1195 C C . SER A 1 145 ? -54.290 -10.072 62.666 1.00 49.00 145 SER A C 1
ATOM 1197 O O . SER A 1 145 ? -55.337 -9.696 63.167 1.00 49.00 145 SER A O 1
ATOM 1199 N N . GLU A 1 146 ? -54.241 -10.680 61.483 1.00 45.56 146 GLU A N 1
ATOM 1200 C CA . GLU A 1 146 ? -55.224 -11.638 60.947 1.00 45.56 146 GLU A CA 1
ATOM 1201 C C . GLU A 1 146 ? -54.888 -11.956 59.482 1.00 45.56 146 GLU A C 1
ATOM 1203 O O . GLU A 1 146 ? -54.580 -11.091 58.667 1.00 45.56 146 GLU A O 1
ATOM 1208 N N . LEU A 1 147 ? -54.908 -13.248 59.166 1.00 52.03 147 LEU A N 1
ATOM 1209 C CA . LEU A 1 147 ? -54.631 -13.834 57.855 1.00 52.03 147 LEU A CA 1
ATOM 1210 C C . LEU A 1 147 ? -55.436 -13.161 56.720 1.00 52.03 147 LEU A C 1
ATOM 1212 O O . LEU A 1 147 ? -56.664 -13.153 56.798 1.00 52.03 147 LEU A O 1
ATOM 1216 N N . PRO A 1 148 ? -54.812 -12.787 55.581 1.00 45.59 148 PRO A N 1
ATOM 1217 C CA . PRO A 1 148 ? -55.550 -12.606 54.341 1.00 45.59 148 PRO A CA 1
ATOM 1218 C C . PRO A 1 148 ? -55.115 -13.609 53.263 1.00 45.59 148 PRO A C 1
ATOM 1220 O O . PRO A 1 148 ? -53.987 -13.650 52.775 1.00 45.59 148 PRO A O 1
ATOM 1223 N N . VAL A 1 149 ? -56.100 -14.430 52.917 1.00 44.38 149 VAL A N 1
ATOM 1224 C CA . VAL A 1 149 ? -56.340 -15.219 51.704 1.00 44.38 149 VAL A CA 1
ATOM 1225 C C . VAL A 1 149 ? -55.390 -14.968 50.520 1.00 44.38 149 VAL A C 1
ATOM 1227 O O . VAL A 1 149 ? -55.294 -13.877 49.962 1.00 44.38 149 VAL A O 1
ATOM 1230 N N . SER A 1 150 ? -54.793 -16.071 50.057 1.00 53.72 150 SER A N 1
ATOM 1231 C CA . SER A 1 150 ? -54.088 -16.237 48.783 1.00 53.72 150 SER A CA 1
ATOM 1232 C C . SER A 1 150 ? -54.871 -15.638 47.603 1.00 53.72 150 SER A C 1
ATOM 1234 O O . SER A 1 150 ? -55.805 -16.244 47.072 1.00 53.72 150 SER A O 1
ATOM 1236 N N . GLN A 1 151 ? -54.485 -14.442 47.157 1.00 52.56 151 GLN A N 1
ATOM 1237 C CA . GLN A 1 151 ? -54.997 -13.868 45.916 1.00 52.56 151 GLN A CA 1
ATOM 1238 C C . GLN A 1 151 ? -54.395 -14.638 44.733 1.00 52.56 151 GLN A C 1
ATOM 1240 O O . GLN A 1 151 ? -53.241 -14.438 44.344 1.00 52.56 151 GLN A O 1
ATOM 1245 N N . LYS A 1 152 ? -55.184 -15.557 44.164 1.00 60.09 152 LYS A N 1
ATOM 1246 C CA . LYS A 1 152 ? -54.848 -16.286 42.935 1.00 60.09 152 LYS A CA 1
ATOM 1247 C C . LYS A 1 152 ? -54.490 -15.287 41.834 1.00 60.09 152 LYS A C 1
ATOM 1249 O O . LYS A 1 152 ? -55.303 -14.458 41.434 1.00 60.09 152 LYS A O 1
ATOM 1254 N N . LYS A 1 153 ? -53.262 -15.392 41.325 1.00 57.84 153 LYS A N 1
ATOM 1255 C CA . LYS A 1 153 ? -52.743 -14.603 40.204 1.00 57.84 153 LYS A CA 1
ATOM 1256 C C . LYS A 1 153 ? -53.676 -14.785 39.001 1.00 57.84 153 LYS A C 1
ATOM 1258 O O . LYS A 1 153 ? -53.723 -15.865 38.419 1.00 57.84 153 LYS A O 1
ATOM 1263 N N . VAL A 1 154 ? -54.428 -13.746 38.638 1.00 65.62 154 VAL A N 1
ATOM 1264 C CA . VAL A 1 154 ? -55.296 -13.761 37.453 1.00 65.62 154 VAL A CA 1
ATOM 1265 C C . VAL A 1 154 ? -54.402 -13.811 36.213 1.00 65.62 154 VAL A C 1
ATOM 1267 O O . VAL A 1 154 ? -53.887 -12.793 35.750 1.00 65.62 154 VAL A O 1
ATOM 1270 N N . ILE A 1 155 ? -54.172 -15.016 35.692 1.00 69.38 155 ILE A N 1
ATOM 1271 C CA . ILE A 1 155 ? -53.498 -15.228 34.411 1.00 69.38 155 ILE A CA 1
ATOM 1272 C C . ILE A 1 155 ? -54.512 -14.868 33.329 1.00 69.38 155 ILE A C 1
ATOM 1274 O O . ILE A 1 155 ? -55.366 -15.670 32.958 1.00 69.38 155 ILE A O 1
ATOM 1278 N N . ARG A 1 156 ? -54.451 -13.628 32.842 1.00 72.88 156 ARG A N 1
ATOM 1279 C CA . ARG A 1 156 ? -55.228 -13.219 31.671 1.00 72.88 156 ARG A CA 1
ATOM 1280 C C . ARG A 1 156 ? -54.621 -13.923 30.459 1.00 72.88 156 ARG A C 1
ATOM 1282 O O . ARG A 1 156 ? -53.492 -13.623 30.078 1.00 72.88 156 ARG A O 1
ATOM 1289 N N . GLN A 1 157 ? -55.348 -14.873 29.877 1.00 73.31 157 GLN A N 1
ATOM 1290 C CA . GLN A 1 157 ? -54.959 -15.477 28.608 1.00 73.31 157 GLN A CA 1
ATOM 1291 C C . GLN A 1 157 ? -55.208 -14.451 27.503 1.00 73.31 157 GLN A C 1
ATOM 1293 O O . GLN A 1 157 ? -56.347 -14.182 27.129 1.00 73.31 157 GLN A O 1
ATOM 1298 N N . PHE A 1 158 ? -54.140 -13.814 27.030 1.00 74.56 158 PHE A N 1
ATOM 1299 C CA . PHE A 1 158 ? -54.221 -12.948 25.864 1.00 74.56 158 PHE A CA 1
ATOM 1300 C C . PHE A 1 158 ? -54.198 -13.838 24.616 1.00 74.56 158 PHE A C 1
ATOM 1302 O O . PHE A 1 158 ? -53.278 -14.653 24.496 1.00 74.56 158 PHE A O 1
ATOM 1309 N N . PRO A 1 159 ? -55.158 -13.724 23.684 1.00 79.69 159 PRO A N 1
ATOM 1310 C CA . PRO A 1 159 ? -55.093 -14.467 22.435 1.00 79.69 159 PRO A CA 1
ATOM 1311 C C . PRO A 1 159 ? -53.884 -13.975 21.631 1.00 79.69 159 PRO A C 1
ATOM 1313 O O . PRO A 1 159 ? -53.904 -12.905 21.021 1.00 79.69 159 PRO A O 1
ATOM 1316 N N . GLN A 1 160 ? -52.793 -14.741 21.655 1.00 78.69 160 GLN A N 1
ATOM 1317 C CA . GLN A 1 160 ? -51.641 -14.487 20.800 1.00 78.69 160 GLN A CA 1
ATOM 1318 C C . GLN A 1 160 ? -52.005 -14.868 19.366 1.00 78.69 160 GLN A C 1
ATOM 1320 O O . GLN A 1 160 ? -52.327 -16.020 19.072 1.00 78.69 160 GLN A O 1
ATOM 1325 N N . LYS A 1 161 ? -51.935 -13.894 18.455 1.00 80.69 161 LYS A N 1
ATOM 1326 C CA . LYS A 1 161 ? -51.986 -14.173 17.018 1.00 80.69 161 LYS A CA 1
ATOM 1327 C C . LYS A 1 161 ? -50.791 -15.062 16.676 1.00 80.69 161 LYS A C 1
ATOM 1329 O O . LYS A 1 161 ? -49.659 -14.721 17.020 1.00 80.69 161 LYS A O 1
ATOM 1334 N N . LYS A 1 162 ? -51.039 -16.199 16.020 1.00 79.38 162 LYS A N 1
ATOM 1335 C CA . LYS A 1 162 ? -49.960 -17.053 15.512 1.00 79.38 162 LYS A CA 1
ATOM 1336 C C . LYS A 1 162 ? -49.098 -16.211 14.559 1.00 79.38 162 LYS A C 1
ATOM 1338 O O . LYS A 1 162 ? -49.673 -15.523 13.711 1.00 79.38 162 LYS A O 1
ATOM 1343 N N . PRO A 1 163 ? -47.762 -16.211 14.701 1.00 75.38 163 PRO A N 1
ATOM 1344 C CA . PRO A 1 163 ? -46.906 -15.507 13.759 1.00 75.38 163 PRO A CA 1
ATOM 1345 C C . PRO A 1 163 ? -47.141 -16.081 12.361 1.00 75.38 163 PRO A C 1
ATOM 1347 O O . PRO A 1 163 ? -47.186 -17.299 12.185 1.00 75.38 163 PRO A O 1
ATOM 1350 N N . VAL A 1 164 ? -47.333 -15.196 11.382 1.00 78.88 164 VAL A N 1
ATOM 1351 C CA . VAL A 1 164 ? -47.430 -15.574 9.971 1.00 78.88 164 VAL A CA 1
ATOM 1352 C C . VAL A 1 164 ? -46.124 -16.268 9.610 1.00 78.88 164 VAL A C 1
ATOM 1354 O O . VAL A 1 164 ? -45.051 -15.681 9.759 1.00 78.88 164 VAL A O 1
ATOM 1357 N N . ALA A 1 165 ? -46.215 -17.531 9.196 1.00 68.50 165 ALA A N 1
ATOM 1358 C CA . ALA A 1 165 ? -45.079 -18.268 8.678 1.00 68.50 165 ALA A CA 1
ATOM 1359 C C . ALA A 1 165 ? -44.602 -17.556 7.409 1.00 68.50 165 ALA A C 1
ATOM 1361 O O . ALA A 1 165 ? -45.180 -17.704 6.338 1.00 68.50 165 ALA A O 1
ATOM 1362 N N . VAL A 1 166 ? -43.568 -16.728 7.541 1.00 64.81 166 VAL A N 1
ATOM 1363 C CA . VAL A 1 166 ? -42.770 -16.342 6.386 1.00 64.81 166 VAL A CA 1
ATOM 1364 C C . VAL A 1 166 ? -41.938 -17.574 6.067 1.00 64.81 166 VAL A C 1
ATOM 1366 O O . VAL A 1 166 ? -41.017 -17.909 6.817 1.00 64.81 166 VAL A O 1
ATOM 1369 N N . GLU A 1 167 ? -42.313 -18.267 4.995 1.00 65.06 167 GLU A N 1
ATOM 1370 C CA . GLU A 1 167 ? -41.567 -19.351 4.348 1.00 65.06 167 GLU A CA 1
ATOM 1371 C C . GLU A 1 167 ? -40.183 -18.827 3.917 1.00 65.06 167 GLU A C 1
ATOM 1373 O O . GLU A 1 167 ? -39.907 -18.566 2.751 1.00 65.06 167 GLU A O 1
ATOM 1378 N N . THR A 1 168 ? -39.287 -18.619 4.878 1.00 57.69 168 THR A N 1
ATOM 1379 C CA . THR A 1 168 ? -37.855 -18.505 4.615 1.00 57.69 168 THR A CA 1
ATOM 1380 C C . THR A 1 168 ? -37.311 -19.923 4.618 1.00 57.69 168 THR A C 1
ATOM 1382 O O . THR A 1 168 ? -36.751 -20.412 5.596 1.00 57.69 168 THR A O 1
ATOM 1385 N N . SER A 1 169 ? -37.499 -20.600 3.489 1.00 54.84 169 SER A N 1
ATOM 1386 C CA . SER A 1 169 ? -36.926 -21.902 3.129 1.00 54.84 169 SER A CA 1
ATOM 1387 C C . SER A 1 169 ? -35.394 -21.868 2.984 1.00 54.84 169 SER A C 1
ATOM 1389 O O . SER A 1 169 ? -34.806 -22.599 2.193 1.00 54.84 169 SER A O 1
ATOM 1391 N N . GLN A 1 170 ? -34.714 -21.039 3.775 1.00 58.59 170 GLN A N 1
ATOM 1392 C CA . GLN A 1 170 ? -33.266 -21.038 3.888 1.00 58.59 170 GLN A CA 1
ATOM 1393 C C . GLN A 1 170 ? -32.895 -21.409 5.316 1.00 58.59 170 GLN A C 1
ATOM 1395 O O . GLN A 1 170 ? -32.834 -20.582 6.230 1.00 58.59 170 GLN A O 1
ATOM 1400 N N . SER A 1 171 ? -32.657 -22.707 5.507 1.00 61.62 171 SER A N 1
ATOM 1401 C CA . SER A 1 171 ? -32.012 -23.224 6.703 1.00 61.62 171 SER A CA 1
ATOM 1402 C C . SER A 1 171 ? -30.703 -22.468 6.917 1.00 61.62 171 SER A C 1
ATOM 1404 O O . SER A 1 171 ? -29.797 -22.540 6.086 1.00 61.62 171 SER A O 1
ATOM 1406 N N . LYS A 1 172 ? -30.586 -21.757 8.042 1.00 65.19 172 LYS A N 1
ATOM 1407 C CA . LYS A 1 172 ? -29.295 -21.233 8.502 1.00 65.19 172 LYS A CA 1
ATOM 1408 C C . LYS A 1 172 ? -28.291 -22.394 8.498 1.00 65.19 172 LYS A C 1
ATOM 1410 O O . LYS A 1 172 ? -28.647 -23.448 9.037 1.00 65.19 172 LYS A O 1
ATOM 1415 N N . PRO A 1 173 ? -27.083 -22.242 7.929 1.00 67.69 173 PRO A N 1
ATOM 1416 C CA . PRO A 1 173 ? -26.101 -23.316 7.927 1.00 67.69 173 PRO A CA 1
ATOM 1417 C C . PRO A 1 173 ? -25.770 -23.660 9.381 1.00 67.69 173 PRO A C 1
ATOM 1419 O O . PRO A 1 173 ? -25.168 -22.871 10.108 1.00 67.69 173 PRO A O 1
ATOM 1422 N N . ARG A 1 174 ? -26.239 -24.823 9.837 1.00 69.31 174 ARG A N 1
ATOM 1423 C CA . ARG A 1 174 ? -25.840 -25.396 11.119 1.00 69.31 174 ARG A CA 1
ATOM 1424 C C . ARG A 1 174 ? -24.604 -26.235 10.839 1.00 69.31 174 ARG A C 1
ATOM 1426 O O . ARG A 1 174 ? -24.689 -27.216 10.108 1.00 69.31 174 ARG A O 1
ATOM 1433 N N . LEU A 1 175 ? -23.465 -25.818 11.387 1.00 74.12 175 LEU A N 1
ATOM 1434 C CA . LEU A 1 175 ? -22.247 -26.626 11.391 1.00 74.12 175 LEU A CA 1
ATOM 1435 C C . LEU A 1 175 ? -22.549 -27.985 12.039 1.00 74.12 175 LEU A C 1
ATOM 1437 O O . LEU A 1 175 ? -23.300 -28.057 13.019 1.00 74.12 175 LEU A O 1
ATOM 1441 N N . SER A 1 176 ? -22.013 -29.060 11.461 1.00 76.62 176 SER A N 1
ATOM 1442 C CA . SER A 1 176 ? -22.217 -30.420 11.958 1.00 76.62 176 SER A CA 1
ATOM 1443 C C . SER A 1 176 ? -21.662 -30.562 13.376 1.00 76.62 176 SER A C 1
ATOM 1445 O O . SER A 1 176 ? -20.617 -30.007 13.719 1.00 76.62 176 SER A O 1
ATOM 1447 N N . LYS A 1 177 ? -22.381 -31.314 14.216 1.00 73.50 177 LYS A N 1
ATOM 1448 C CA . LYS A 1 177 ? -22.013 -31.541 15.624 1.00 73.50 177 LYS A CA 1
ATOM 1449 C C . LYS A 1 177 ? -20.640 -32.209 15.763 1.00 73.50 177 LYS A C 1
ATOM 1451 O O . LYS A 1 177 ? -19.940 -31.943 16.733 1.00 73.50 177 LYS A O 1
ATOM 1456 N N . ASP A 1 178 ? -20.234 -32.976 14.756 1.00 70.88 178 ASP A N 1
ATOM 1457 C CA . ASP A 1 178 ? -18.956 -33.689 14.719 1.00 70.88 178 ASP A CA 1
ATOM 1458 C C . ASP A 1 178 ? -17.750 -32.738 14.662 1.00 70.88 178 ASP A C 1
ATOM 1460 O O . ASP A 1 178 ? -16.706 -33.034 15.235 1.00 70.88 178 ASP A O 1
ATOM 1464 N N . LEU A 1 179 ? -17.900 -31.549 14.059 1.00 70.25 179 LEU A N 1
ATOM 1465 C CA . LEU A 1 179 ? -16.842 -30.530 14.047 1.00 70.25 179 LEU A CA 1
ATOM 1466 C C . LEU A 1 179 ? -16.681 -29.831 15.404 1.00 70.25 179 LEU A C 1
ATOM 1468 O O . LEU A 1 179 ? -15.577 -29.421 15.752 1.00 70.25 179 LEU A O 1
ATOM 1472 N N . LEU A 1 180 ? -17.760 -29.701 16.185 1.00 67.50 180 LEU A N 1
ATOM 1473 C CA . LEU A 1 180 ? -17.699 -29.114 17.529 1.00 67.50 180 LEU A CA 1
ATOM 1474 C C . LEU A 1 180 ? -17.123 -30.078 18.574 1.00 67.50 180 LEU A C 1
ATOM 1476 O O . LEU A 1 180 ? -16.588 -29.624 19.581 1.00 67.50 180 LEU A O 1
ATOM 1480 N N . ALA A 1 181 ? -17.212 -31.389 18.339 1.00 69.75 181 ALA A N 1
ATOM 1481 C CA . ALA A 1 181 ? -16.716 -32.407 19.262 1.00 69.75 181 ALA A CA 1
ATOM 1482 C C . ALA A 1 181 ? -15.184 -32.588 19.224 1.00 69.75 181 ALA A C 1
ATOM 1484 O O . ALA A 1 181 ? -14.616 -33.139 20.161 1.00 69.75 181 ALA A O 1
ATOM 1485 N N . GLY A 1 182 ? -14.504 -32.112 18.172 1.00 58.72 182 GLY A N 1
ATOM 1486 C CA . GLY A 1 182 ? -13.057 -32.285 17.980 1.00 58.72 182 GLY A CA 1
ATOM 1487 C C . GLY A 1 182 ? -12.157 -31.272 18.698 1.00 58.72 182 GLY A C 1
ATOM 1488 O O . GLY A 1 182 ? -10.938 -31.367 18.583 1.00 58.72 182 GLY A O 1
ATOM 1489 N N . VAL A 1 183 ? -12.718 -30.298 19.424 1.00 57.94 183 VAL A N 1
ATOM 1490 C CA . VAL A 1 183 ? -11.945 -29.277 20.156 1.00 57.94 183 VAL A CA 1
ATOM 1491 C C . VAL A 1 183 ? -12.068 -29.517 21.661 1.00 57.94 183 VAL A C 1
ATOM 1493 O O . VAL A 1 183 ? -12.688 -28.747 22.389 1.00 57.94 183 VAL A O 1
ATOM 1496 N N . SER A 1 184 ? -11.477 -30.607 22.144 1.00 51.66 184 SER A N 1
ATOM 1497 C CA . SER A 1 184 ? -11.123 -30.745 23.558 1.00 51.66 184 SER A CA 1
ATOM 1498 C C . SER A 1 184 ? -9.670 -30.309 23.727 1.00 51.66 184 SER A C 1
ATOM 1500 O O . SER A 1 184 ? -8.750 -31.033 23.353 1.00 51.66 184 SER A O 1
ATOM 1502 N N . VAL A 1 185 ? -9.469 -29.102 24.258 1.00 53.84 185 VAL A N 1
ATOM 1503 C CA . VAL A 1 185 ? -8.166 -28.650 24.754 1.00 53.84 185 VAL A CA 1
ATOM 1504 C C . VAL A 1 185 ? -7.925 -29.369 26.078 1.00 53.84 185 VAL A C 1
ATOM 1506 O O . VAL A 1 185 ? -8.569 -29.061 27.080 1.00 53.84 185 VAL A O 1
ATOM 1509 N N . THR A 1 186 ? -7.048 -30.366 26.063 1.00 47.81 186 THR A N 1
ATOM 1510 C CA . THR A 1 186 ? -6.476 -30.970 27.268 1.00 47.81 186 THR A CA 1
ATOM 1511 C C . THR A 1 186 ? -5.512 -29.956 27.885 1.00 47.81 186 THR A C 1
ATOM 1513 O O . THR A 1 186 ? -4.595 -29.496 27.204 1.00 47.81 186 THR A O 1
ATOM 1516 N N . LEU A 1 187 ? -5.781 -29.559 29.133 1.00 47.53 187 LEU A N 1
ATOM 1517 C CA . LEU A 1 187 ? -4.858 -28.793 29.979 1.00 47.53 187 LEU A CA 1
ATOM 1518 C C . LEU A 1 187 ? -3.673 -29.659 30.411 1.00 47.53 187 LEU A C 1
ATOM 1520 O O . LEU A 1 187 ? -3.896 -30.872 30.628 1.00 47.53 187 LEU A O 1
#

Sequence (187 aa):
MSRRKLMNNKMKAHPPPVKGKRPRPSKVQEQEFSEGWVEFARKGIAKRVANMLNGEQIGGRKRSSFYYDLWNIKYLSKFKWDDLTEELAYKSAIREQKLALEISAARRERDFYLAKVDQSRAQSAIEERLKKKQKVQQESGTENSELPVSQKKVIRQFPQKKPVAVETSQSKPRLSKDLLAGVSVTL

pLDDT: mean 75.5, std 18.92, range [34.97, 98.25]